Protein AF-0000000068494447 (afdb_homodimer)

Solvent-accessible surface area (backbone atoms only — not comparable to full-atom values): 16901 Å² total; per-residue (Å²): 139,82,84,77,79,77,75,75,69,70,75,62,58,76,75,65,56,76,50,81,71,70,73,49,73,85,51,66,76,37,59,62,67,59,50,52,51,53,45,50,54,33,49,52,30,41,74,71,71,34,22,63,60,22,43,53,59,56,36,69,66,55,63,44,33,32,53,71,68,47,43,50,56,46,49,53,48,51,52,49,30,59,68,61,44,53,81,90,43,46,63,60,49,58,67,70,43,51,54,66,30,46,53,43,46,53,51,47,48,33,32,32,61,36,29,74,69,24,52,76,41,38,70,59,52,47,51,52,48,51,47,51,22,51,47,44,30,52,22,77,75,51,68,50,52,57,44,57,88,26,116,138,82,82,75,78,76,76,73,69,69,75,60,56,76,76,66,55,77,51,80,75,70,73,50,71,84,49,68,77,37,58,59,67,60,49,51,50,54,44,50,53,34,51,52,30,41,74,72,70,34,19,63,60,21,44,54,59,54,36,68,66,55,63,42,33,33,54,71,69,48,44,50,54,47,48,53,48,50,53,50,31,58,68,60,44,54,80,90,44,48,63,60,49,57,68,72,43,53,56,67,31,46,54,43,46,54,51,48,48,34,34,32,60,36,30,75,69,25,53,76,41,38,71,58,51,46,49,53,48,52,46,52,21,50,48,43,30,51,23,77,78,50,69,51,50,57,43,61,85,24,116

Foldseek 3Di:
DDPPPPPPPVVPPVPVPVPPVNPDPPDDADELVNLVVLLVVLVVCLVVLNLLVSLQSLLVDPRPRYDPVSNVSSLLSNVVSLVSDDLVCLLVSCVVHAQSSNVSLVVSLVVLCPDPNSVVVVVSSVSNVVSSVVCVVVCVPPCHNVPVNRD/DDPPPPPPPVVPPVPVPVPPVNPDPPDDADELVNLVVLLVVLVVCLVVLNLLVSLQSLLVDPRPRYDPVSNVSSLLSNVVSLVSDDLVCLLVSCVVHAQSSNVSLVVSLVVLCPDPNSVVVVVSSVSNVVSSVVCVVVVVPPCHNVPVNHD

Sequence (302 aa):
MEDWRRIDIDAYDPDFTLKPEELQPVVPEVPTEVVEQKVQQARTLVSQGKAVDALKFLLQDPPYGADSVAKDIYLLQVIEALSSVKQSDISSAIGELDADQQDVLVKYLYKGMGSGEGRKQSGTLLNWFDKTIEIAGEGSIVRYLSDKRFVMEDWRRIDIDAYDPDFTLKPEELQPVVPEVPTEVVEQKVQQARTLVSQGKAVDALKFLLQDPPYGADSVAKDIYLLQVIEALSSVKQSDISSAIGELDADQQDVLVKYLYKGMGSGEGRKQSGTLLNWFDKTIEIAGEGSIVRYLSDKRFV

Secondary structure (DSSP, 8-state):
--------GGG--TT----GGGGS--PPP--HHHHHHHHHHHHHHHHTT-HHHHHHHHHHS--TTS-HHHHHHHHHHHHHHHHTS-GGGHHHHHHHS-HHHHHHHHHHHHHHHTSHHHHHTHHHHHHHHHHHHHHHHHTTTSSGGGSTT--/--------GGG--TT----GGGGS--PPP--HHHHHHHHHHHHHHHHTT-HHHHHHHHHHS--TTS-HHHHHHHHHHHHHHHHTS-GGGHHHHHHHS-HHHHHHHHHHHHHHHTSHHHHHTHHHHHHHHHHHHHHHHHTTTSSSTTSTT--

Organism: Komagataella pastoris (NCBI:txid4922)

Structure (mmCIF, N/CA/C/O backbone):
data_AF-0000000068494447-model_v1
#
loop_
_entity.id
_entity.type
_entity.pdbx_description
1 polymer 'Actin-related protein 2/3 complex subunit 5'
#
loop_
_atom_site.group_PDB
_atom_site.id
_atom_site.type_symbol
_atom_site.label_atom_id
_atom_site.label_alt_id
_atom_site.label_comp_id
_atom_site.label_asym_id
_atom_site.label_entity_id
_atom_site.label_seq_id
_atom_site.pdbx_PDB_ins_code
_atom_site.Cartn_x
_atom_site.Cartn_y
_atom_site.Cartn_z
_atom_site.occupancy
_atom_site.B_iso_or_equiv
_atom_site.auth_seq_id
_atom_site.auth_comp_id
_atom_site.auth_asym_id
_atom_site.auth_atom_id
_atom_site.pdbx_PDB_model_num
ATOM 1 N N . MET A 1 1 ? -37.781 -13.227 55.719 1 27.53 1 MET A N 1
ATOM 2 C CA . MET A 1 1 ? -36.5 -12.57 55.656 1 27.53 1 MET A CA 1
ATOM 3 C C . MET A 1 1 ? -35.719 -13.016 54.406 1 27.53 1 MET A C 1
ATOM 5 O O . MET A 1 1 ? -35.312 -14.172 54.312 1 27.53 1 MET A O 1
ATOM 9 N N . GLU A 1 2 ? -36.094 -12.641 53.062 1 27.31 2 GLU A N 1
ATOM 10 C CA . GLU A 1 2 ? -35.906 -13.008 51.656 1 27.31 2 GLU A CA 1
ATOM 11 C C . GLU A 1 2 ? -34.438 -12.836 51.25 1 27.31 2 GLU A C 1
ATOM 13 O O . GLU A 1 2 ? -33.781 -11.859 51.625 1 27.31 2 GLU A O 1
ATOM 18 N N . ASP A 1 3 ? -33.625 -13.977 51.094 1 33.31 3 ASP A N 1
ATOM 19 C CA . ASP A 1 3 ? -32.219 -14.188 50.719 1 33.31 3 ASP A CA 1
ATOM 20 C C . ASP A 1 3 ? -31.859 -13.438 49.438 1 33.31 3 ASP A C 1
ATOM 22 O O . ASP A 1 3 ? -32.406 -13.742 48.375 1 33.31 3 ASP A O 1
ATOM 26 N N . TRP A 1 4 ? -31.719 -12.055 49.406 1 33.25 4 TRP A N 1
ATOM 27 C CA . TRP A 1 4 ? -31.219 -11.18 48.344 1 33.25 4 TRP A CA 1
ATOM 28 C C . TRP A 1 4 ? -29.906 -11.719 47.781 1 33.25 4 TRP A C 1
ATOM 30 O O . TRP A 1 4 ? -29 -12.094 48.531 1 33.25 4 TRP A O 1
ATOM 40 N N . ARG A 1 5 ? -29.922 -12.641 46.781 1 28.73 5 ARG A N 1
ATOM 41 C CA . ARG A 1 5 ? -28.844 -13.289 46.031 1 28.73 5 ARG A CA 1
ATOM 42 C C . ARG A 1 5 ? -27.719 -12.297 45.719 1 28.73 5 ARG A C 1
ATOM 44 O O . ARG A 1 5 ? -27.969 -11.242 45.125 1 28.73 5 ARG A O 1
ATOM 51 N N . ARG A 1 6 ? -26.688 -12.203 46.562 1 30.69 6 ARG A N 1
ATOM 52 C CA . ARG A 1 6 ? -25.438 -11.484 46.406 1 30.69 6 ARG A CA 1
ATOM 53 C C . ARG A 1 6 ? -24.812 -11.719 45.062 1 30.69 6 ARG A C 1
ATOM 55 O O . ARG A 1 6 ? -24.531 -12.859 44.656 1 30.69 6 ARG A O 1
ATOM 62 N N . ILE A 1 7 ? -25.156 -10.922 43.969 1 34.44 7 ILE A N 1
ATOM 63 C CA . ILE A 1 7 ? -24.516 -10.898 42.656 1 34.44 7 ILE A CA 1
ATOM 64 C C . ILE A 1 7 ? -23 -10.852 42.812 1 34.44 7 ILE A C 1
ATOM 66 O O . ILE A 1 7 ? -22.469 -9.992 43.531 1 34.44 7 ILE A O 1
ATOM 70 N N . ASP A 1 8 ? -22.344 -11.977 42.812 1 36.84 8 ASP A N 1
ATOM 71 C CA . ASP A 1 8 ? -20.891 -12.133 42.875 1 36.84 8 ASP A CA 1
ATOM 72 C C . ASP A 1 8 ? -20.203 -11.219 41.875 1 36.84 8 ASP A C 1
ATOM 74 O O . ASP A 1 8 ? -20.281 -11.445 40.656 1 36.84 8 ASP A O 1
ATOM 78 N N . ILE A 1 9 ? -20.078 -9.852 42.125 1 37.62 9 ILE A N 1
ATOM 79 C CA . ILE A 1 9 ? -19.312 -8.797 41.469 1 37.62 9 ILE A CA 1
ATOM 80 C C . ILE A 1 9 ? -17.875 -9.289 41.219 1 37.62 9 ILE A C 1
ATOM 82 O O . ILE A 1 9 ? -17.125 -8.672 40.469 1 37.62 9 ILE A O 1
ATOM 86 N N . ASP A 1 10 ? -17.406 -10.281 42 1 35.72 10 ASP A N 1
ATOM 87 C CA . ASP A 1 10 ? -15.984 -10.641 41.906 1 35.72 10 ASP A CA 1
ATOM 88 C C . ASP A 1 10 ? -15.641 -11.195 40.531 1 35.72 10 ASP A C 1
ATOM 90 O O . ASP A 1 10 ? -14.492 -11.578 40.281 1 35.72 10 ASP A O 1
ATOM 94 N N . ALA A 1 11 ? -16.703 -11.727 39.906 1 36.47 11 ALA A N 1
ATOM 95 C CA . ALA A 1 11 ? -16.234 -12.344 38.688 1 36.47 11 ALA A CA 1
ATOM 96 C C . ALA A 1 11 ? -15.609 -11.312 37.75 1 36.47 11 ALA A C 1
ATOM 98 O O . ALA A 1 11 ? -15.453 -11.555 36.531 1 36.47 11 ALA A O 1
ATOM 99 N N . TYR A 1 12 ? -15.688 -10.047 38.125 1 31.08 12 TYR A N 1
ATOM 100 C CA . TYR A 1 12 ? -14.945 -9.07 37.312 1 31.08 12 TYR A CA 1
ATOM 101 C C . TYR A 1 12 ? -13.453 -9.383 37.344 1 31.08 12 TYR A C 1
ATOM 103 O O . TYR A 1 12 ? -12.797 -9.25 38.375 1 31.08 12 TYR A O 1
ATOM 111 N N . ASP A 1 13 ? -13.094 -10.516 36.75 1 37.84 13 ASP A N 1
ATOM 112 C CA . ASP A 1 13 ? -11.656 -10.703 36.562 1 37.84 13 ASP A CA 1
ATOM 113 C C . ASP A 1 13 ? -11.008 -9.438 36.031 1 37.84 13 ASP A C 1
ATOM 115 O O . ASP A 1 13 ? -11.305 -9.016 34.906 1 37.84 13 ASP A O 1
ATOM 119 N N . PRO A 1 14 ? -10.633 -8.508 36.812 1 37.88 14 PRO A N 1
ATOM 120 C CA . PRO A 1 14 ? -9.906 -7.309 36.406 1 37.88 14 PRO A CA 1
ATOM 121 C C . PRO A 1 14 ? -8.852 -7.613 35.344 1 37.88 14 PRO A C 1
ATOM 123 O O . PRO A 1 14 ? -8.383 -6.699 34.656 1 37.88 14 PRO A O 1
ATOM 126 N N . ASP A 1 15 ? -8.297 -8.805 35.531 1 37.44 15 ASP A N 1
ATOM 127 C CA . ASP A 1 15 ? -7.223 -9.109 34.594 1 37.44 15 ASP A CA 1
ATOM 128 C C . ASP A 1 15 ? -7.773 -9.32 33.188 1 37.44 15 ASP A C 1
ATOM 130 O O . ASP A 1 15 ? -7.066 -9.82 32.312 1 37.44 15 ASP A O 1
ATOM 134 N N . PHE A 1 16 ? -9.062 -9.414 33.031 1 33.28 16 PHE A N 1
ATOM 135 C CA . PHE A 1 16 ? -9.508 -9.383 31.641 1 33.28 16 PHE A CA 1
ATOM 136 C C . PHE A 1 16 ? -8.867 -8.219 30.891 1 33.28 16 PHE A C 1
ATOM 138 O O . PHE A 1 16 ? -9.297 -7.07 31.031 1 33.28 16 PHE A O 1
ATOM 145 N N . THR A 1 17 ? -7.582 -8.156 31.062 1 32.97 17 THR A N 1
ATOM 146 C CA . THR A 1 17 ? -6.91 -7.234 30.156 1 32.97 17 THR A CA 1
ATOM 147 C C . THR A 1 17 ? -7.391 -7.438 28.719 1 32.97 17 THR A C 1
ATOM 149 O O . THR A 1 17 ? -7.402 -8.562 28.219 1 32.97 17 THR A O 1
ATOM 152 N N . LEU A 1 18 ? -8.383 -6.742 28.312 1 33.41 18 LEU A N 1
ATOM 153 C CA . LEU A 1 18 ? -8.609 -6.684 26.875 1 33.41 18 LEU A CA 1
ATOM 154 C C . LEU A 1 18 ? -7.301 -6.801 26.109 1 33.41 18 LEU A C 1
ATOM 156 O O . LEU A 1 18 ? -6.391 -5.992 26.297 1 33.41 18 LEU A O 1
ATOM 160 N N . LYS A 1 19 ? -6.785 -7.996 26.031 1 36.09 19 LYS A N 1
ATOM 161 C CA . LYS A 1 19 ? -5.605 -8.117 25.172 1 36.09 19 LYS A CA 1
ATOM 162 C C . LYS A 1 19 ? -5.816 -7.41 23.844 1 36.09 19 LYS A C 1
ATOM 164 O O . LYS A 1 19 ? -6.934 -7.383 23.312 1 36.09 19 LYS A O 1
ATOM 169 N N . PRO A 1 20 ? -4.973 -6.461 23.453 1 37.91 20 PRO A N 1
ATOM 170 C CA . PRO A 1 20 ? -5.023 -5.762 22.156 1 37.91 20 PRO A CA 1
ATOM 171 C C . PRO A 1 20 ? -5.539 -6.645 21.031 1 37.91 20 PRO A C 1
ATOM 173 O O . PRO A 1 20 ? -6.09 -6.137 20.047 1 37.91 20 PRO A O 1
ATOM 176 N N . GLU A 1 21 ? -5.418 -7.949 21.109 1 41 21 GLU A N 1
ATOM 177 C CA . GLU A 1 21 ? -5.902 -8.852 20.078 1 41 21 GLU A CA 1
ATOM 178 C C . GLU A 1 21 ? -7.43 -8.891 20.047 1 41 21 GLU A C 1
ATOM 180 O O . GLU A 1 21 ? -8.023 -9.289 19.031 1 41 21 GLU A O 1
ATOM 185 N N . GLU A 1 22 ? -7.98 -8.734 21.016 1 41.34 22 GLU A N 1
ATOM 186 C CA . GLU A 1 22 ? -9.414 -8.977 21.156 1 41.34 22 GLU A CA 1
ATOM 187 C C . GLU A 1 22 ? -10.234 -7.941 20.391 1 41.34 22 GLU A C 1
ATOM 189 O O . GLU A 1 22 ? -11.375 -8.195 20.016 1 41.34 22 GLU A O 1
ATOM 194 N N . LEU A 1 23 ? -9.656 -6.719 20.25 1 39.94 23 LEU A N 1
ATOM 195 C CA . LEU A 1 23 ? -10.484 -5.738 19.562 1 39.94 23 LEU A CA 1
ATOM 196 C C . LEU A 1 23 ? -10.266 -5.793 18.047 1 39.94 23 LEU A C 1
ATOM 198 O O . LEU A 1 23 ? -10.641 -4.867 17.328 1 39.94 23 LEU A O 1
ATOM 202 N N . GLN A 1 24 ? -9.477 -6.648 17.609 1 46.12 24 GLN A N 1
ATOM 2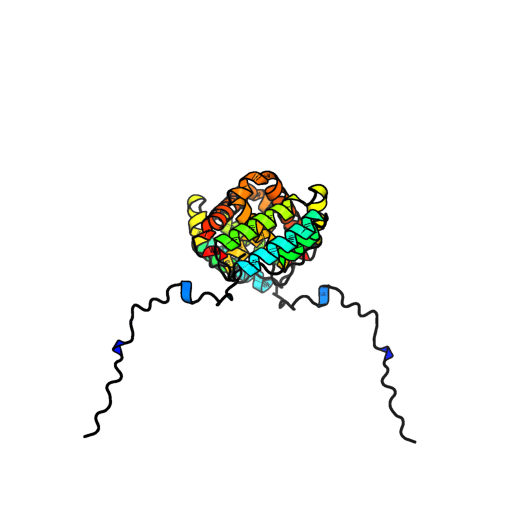03 C CA . GLN A 1 24 ? -9.391 -6.609 16.141 1 46.12 24 GLN A CA 1
ATOM 204 C C . GLN A 1 24 ? -10.703 -7.047 15.508 1 46.12 24 GLN A C 1
ATOM 206 O O . GLN A 1 24 ? -11.422 -7.883 16.062 1 46.12 24 GLN A O 1
ATOM 211 N N . PRO A 1 25 ? -11.219 -6.262 14.555 1 50.03 25 PRO A N 1
ATOM 212 C CA . PRO A 1 25 ? -12.422 -6.762 13.891 1 50.03 25 PRO A CA 1
ATOM 213 C C . PRO A 1 25 ? -12.359 -8.266 13.609 1 50.03 25 PRO A C 1
ATOM 215 O O . PRO A 1 25 ? -11.273 -8.812 13.391 1 50.03 25 PRO A O 1
ATOM 218 N N . VAL A 1 26 ? -13.266 -9.031 13.969 1 57.97 26 VAL A N 1
ATOM 219 C CA . VAL A 1 26 ? -13.438 -10.469 13.812 1 57.97 26 VAL A CA 1
ATOM 220 C C . VAL A 1 26 ? -13.398 -10.836 12.328 1 57.97 26 VAL A C 1
ATOM 222 O O . VAL A 1 26 ? -14.258 -10.398 11.555 1 57.97 26 VAL A O 1
ATOM 225 N N . VAL A 1 27 ? -12.148 -11.047 11.703 1 72 27 VAL A N 1
ATOM 226 C CA . VAL A 1 27 ? -12.078 -11.594 10.352 1 72 27 VAL A CA 1
ATOM 227 C C . VAL A 1 27 ? -12.492 -13.07 10.375 1 72 27 VAL A C 1
ATOM 229 O O . VAL A 1 27 ? -12.055 -13.828 11.234 1 72 27 VAL A O 1
ATOM 232 N N . PRO A 1 28 ? -13.57 -13.398 9.602 1 80.5 28 PRO A N 1
ATOM 233 C CA . PRO A 1 28 ? -13.992 -14.797 9.547 1 80.5 28 PRO A CA 1
ATOM 234 C C . PRO A 1 28 ? -12.852 -15.75 9.188 1 80.5 28 PRO A C 1
ATOM 236 O O . PRO A 1 28 ? -12.008 -15.414 8.352 1 80.5 28 PRO A O 1
ATOM 239 N N . GLU A 1 29 ? -12.836 -16.859 9.859 1 87.19 29 GLU A N 1
ATOM 240 C CA . GLU A 1 29 ? -11.82 -17.859 9.57 1 87.19 29 GLU A CA 1
ATOM 241 C C . GLU A 1 29 ? -11.992 -18.422 8.156 1 87.19 29 GLU A C 1
ATOM 243 O O . GLU A 1 29 ? -13.117 -18.625 7.699 1 87.19 29 GLU A O 1
ATOM 248 N N . VAL A 1 30 ? -10.867 -18.594 7.48 1 91.25 30 VAL A N 1
ATOM 249 C CA . VAL A 1 30 ? -10.852 -19.203 6.156 1 91.25 30 VAL A CA 1
ATOM 250 C C . VAL A 1 30 ? -10.102 -20.531 6.211 1 91.25 30 VAL A C 1
ATOM 252 O O . VAL A 1 30 ? -8.891 -20.547 6.453 1 91.25 30 VAL A O 1
ATOM 255 N N . PRO A 1 31 ? -10.758 -21.641 6.02 1 94.56 31 PRO A N 1
ATOM 256 C CA . PRO A 1 31 ? -10.102 -22.953 6.039 1 94.56 31 PRO A CA 1
ATOM 257 C C . PRO A 1 31 ? -9.039 -23.094 4.949 1 94.56 31 PRO A C 1
ATOM 259 O O . PRO A 1 31 ? -9.188 -22.516 3.865 1 94.56 31 PRO A O 1
ATOM 262 N N . THR A 1 32 ? -8.047 -23.938 5.258 1 95.31 32 THR A N 1
ATOM 263 C CA . THR A 1 32 ? -6.949 -24.188 4.328 1 95.31 32 THR A CA 1
ATOM 264 C C . THR A 1 32 ? -7.469 -24.734 3.004 1 95.31 32 THR A C 1
ATOM 266 O O . THR A 1 32 ? -6.953 -24.391 1.938 1 95.31 32 THR A O 1
ATOM 269 N N . GLU A 1 33 ? -8.453 -25.453 3.066 1 96.19 33 GLU A N 1
ATOM 270 C CA . GLU A 1 33 ? -9.016 -26.078 1.869 1 96.19 33 GLU A CA 1
ATOM 271 C C . GLU A 1 33 ? -9.562 -25.016 0.909 1 96.19 33 GLU A C 1
ATOM 273 O O . GLU A 1 33 ? -9.438 -25.156 -0.31 1 96.19 33 GLU A O 1
ATOM 278 N N . VAL A 1 34 ? -10.203 -24.031 1.43 1 96.56 34 VAL A N 1
ATOM 279 C CA . VAL A 1 34 ? -10.75 -22.938 0.623 1 96.56 34 VAL A CA 1
ATOM 280 C C . VAL A 1 34 ? -9.617 -22.188 -0.067 1 96.56 34 VAL A C 1
ATOM 282 O O . VAL A 1 34 ? -9.719 -21.844 -1.247 1 96.56 34 VAL A O 1
ATOM 285 N N . VAL A 1 35 ? -8.555 -21.984 0.655 1 97.31 35 VAL A N 1
ATOM 286 C CA . VAL A 1 35 ? -7.391 -21.297 0.108 1 97.31 35 VAL A CA 1
ATOM 287 C C . VAL A 1 35 ? -6.793 -22.109 -1.035 1 97.31 35 VAL A C 1
ATOM 289 O O . VAL A 1 35 ? -6.484 -21.578 -2.1 1 97.31 35 VAL A O 1
ATOM 292 N N . GLU A 1 36 ? -6.656 -23.391 -0.844 1 97.5 36 GLU A N 1
ATOM 293 C CA . GLU A 1 36 ? -6.098 -24.266 -1.858 1 97.5 36 GLU A CA 1
ATOM 294 C C . GLU A 1 36 ? -6.949 -24.266 -3.123 1 97.5 36 GLU A C 1
ATOM 296 O O . GLU A 1 36 ? -6.422 -24.328 -4.234 1 97.5 36 GLU A O 1
ATOM 301 N N . GLN A 1 37 ? -8.211 -24.234 -2.912 1 97.81 37 GLN A N 1
ATOM 302 C CA . GLN A 1 37 ? -9.109 -24.188 -4.059 1 97.81 37 GLN A CA 1
ATOM 303 C C . GLN A 1 37 ? -8.922 -22.906 -4.855 1 97.81 37 GLN A C 1
ATOM 305 O O . GLN A 1 37 ? -8.906 -22.922 -6.086 1 97.81 37 GLN A O 1
ATOM 310 N N . LYS A 1 38 ? -8.836 -21.812 -4.172 1 98 38 LYS A N 1
ATOM 311 C CA . LYS A 1 38 ? -8.594 -20.531 -4.836 1 98 38 LYS A CA 1
ATOM 312 C C . LYS A 1 38 ? -7.27 -20.547 -5.594 1 98 38 LYS A C 1
ATOM 314 O O . LYS A 1 38 ? -7.188 -20.062 -6.723 1 98 38 LYS A O 1
ATOM 319 N N . VAL A 1 39 ? -6.281 -21.109 -4.926 1 98.38 39 VAL A N 1
ATOM 320 C CA . VAL A 1 39 ? -4.953 -21.203 -5.523 1 98.38 39 VAL A CA 1
ATOM 321 C C . VAL A 1 39 ? -5.012 -22.047 -6.793 1 98.38 39 VAL A C 1
ATOM 323 O O . VAL A 1 39 ? -4.453 -21.672 -7.824 1 98.38 39 VAL A O 1
ATOM 326 N N . GLN A 1 40 ? -5.703 -23.141 -6.715 1 98.44 40 GLN A N 1
ATOM 327 C CA . GLN A 1 40 ? -5.828 -24.031 -7.867 1 98.44 40 GLN A CA 1
ATOM 328 C C . GLN A 1 40 ? -6.543 -23.328 -9.023 1 98.44 40 GLN A C 1
ATOM 330 O O . GLN A 1 40 ? -6.148 -23.484 -10.18 1 98.44 40 GLN A O 1
ATOM 335 N N . GLN A 1 41 ? -7.551 -22.641 -8.734 1 98.38 41 GLN A N 1
ATOM 336 C CA . GLN A 1 41 ? -8.273 -21.891 -9.766 1 98.38 41 GLN A CA 1
ATOM 337 C C . GLN A 1 41 ? -7.375 -20.859 -10.43 1 98.38 41 GLN A C 1
ATOM 339 O O . GLN A 1 41 ? -7.383 -20.703 -11.656 1 98.38 41 GLN A O 1
ATOM 344 N N . ALA A 1 42 ? -6.633 -20.125 -9.664 1 98.56 42 ALA A N 1
ATOM 345 C CA . ALA A 1 42 ? -5.715 -19.125 -10.203 1 98.56 42 ALA A CA 1
ATOM 346 C C . ALA A 1 42 ? -4.641 -19.781 -11.07 1 98.56 42 ALA A C 1
ATOM 348 O O . ALA A 1 42 ? -4.262 -19.234 -12.109 1 98.56 42 ALA A O 1
ATOM 349 N N . ARG A 1 43 ? -4.152 -20.922 -10.609 1 98.19 43 ARG A N 1
ATOM 350 C CA . ARG A 1 43 ? -3.148 -21.672 -11.367 1 98.19 43 ARG A CA 1
ATOM 351 C C . ARG A 1 43 ? -3.674 -22.047 -12.75 1 98.19 43 ARG A C 1
ATOM 353 O O . ARG A 1 43 ? -2.939 -21.984 -13.734 1 98.19 43 ARG A O 1
ATOM 360 N N . THR A 1 44 ? -4.914 -22.453 -12.766 1 98.5 44 THR A N 1
ATOM 361 C CA . THR A 1 44 ? -5.551 -22.828 -14.023 1 98.5 44 THR A CA 1
ATOM 362 C C . THR A 1 44 ? -5.594 -21.625 -14.969 1 98.5 44 THR A C 1
ATOM 364 O O . THR A 1 44 ? -5.285 -21.766 -16.156 1 98.5 44 THR A O 1
ATOM 367 N N . LEU A 1 45 ? -5.953 -20.469 -14.492 1 98.56 45 LEU A N 1
ATOM 368 C CA . LEU A 1 45 ? -6 -19.25 -15.289 1 98.56 45 LEU A CA 1
ATOM 369 C C . LEU A 1 45 ? -4.621 -18.906 -15.844 1 98.56 45 LEU A C 1
ATOM 371 O O . LEU A 1 45 ? -4.484 -18.562 -17.016 1 98.56 45 LEU A O 1
ATOM 375 N N . VAL A 1 46 ? -3.605 -19.047 -14.992 1 98.25 46 VAL A N 1
ATOM 376 C CA . VAL A 1 46 ? -2.236 -18.75 -15.398 1 98.25 46 VAL A CA 1
ATOM 377 C C . VAL A 1 46 ? -1.804 -19.719 -16.5 1 98.25 46 VAL A C 1
ATOM 379 O O . VAL A 1 46 ? -1.209 -19.312 -17.5 1 98.25 46 VAL A O 1
ATOM 382 N N . SER A 1 47 ? -2.148 -20.922 -16.328 1 97.69 47 SER A N 1
ATOM 383 C CA . SER A 1 47 ? -1.771 -21.953 -17.297 1 97.69 47 SER A CA 1
ATOM 384 C C . SER A 1 47 ? -2.451 -21.719 -18.641 1 97.69 47 SER A C 1
ATOM 386 O O . SER A 1 47 ? -1.926 -22.109 -19.688 1 97.69 47 SER A O 1
ATOM 388 N N . GLN A 1 48 ? -3.568 -21.047 -18.672 1 98.19 48 GLN A N 1
ATOM 389 C CA . GLN A 1 48 ? -4.336 -20.75 -19.891 1 98.19 48 GLN A CA 1
ATOM 390 C C . GLN A 1 48 ? -3.883 -19.438 -20.516 1 98.19 48 GLN A C 1
ATOM 392 O O . GLN A 1 48 ? -4.492 -18.969 -21.484 1 98.19 48 GLN A O 1
ATOM 397 N N . GLY A 1 49 ? -2.895 -18.781 -19.938 1 97.25 49 GLY A N 1
ATOM 398 C CA . GLY A 1 49 ? -2.379 -17.516 -20.469 1 97.25 49 GLY A CA 1
ATOM 399 C C . GLY A 1 49 ? -3.186 -16.312 -20.016 1 97.25 49 GLY A C 1
ATOM 400 O O . GLY A 1 49 ? -3.057 -15.234 -20.594 1 97.25 49 GLY A O 1
ATOM 401 N N . LYS A 1 50 ? -4.043 -16.531 -19.016 1 98.25 50 LYS A N 1
ATOM 402 C CA . LYS A 1 50 ? -4.914 -15.469 -18.516 1 98.25 50 LYS A CA 1
ATOM 403 C C . LYS A 1 50 ? -4.371 -14.891 -17.219 1 98.25 50 LYS A C 1
ATOM 405 O O . LYS A 1 50 ? -5.074 -14.852 -16.203 1 98.25 50 LYS A O 1
ATOM 410 N N . ALA A 1 51 ? -3.131 -14.383 -17.266 1 97.75 51 ALA A N 1
ATOM 411 C CA . ALA A 1 51 ? -2.395 -13.938 -16.094 1 97.75 51 ALA A CA 1
ATOM 412 C C . ALA A 1 51 ? -3.111 -12.781 -15.398 1 97.75 51 ALA A C 1
ATOM 414 O O . ALA A 1 51 ? -3.223 -12.758 -14.172 1 97.75 51 ALA A O 1
ATOM 415 N N . VAL A 1 52 ? -3.68 -11.82 -16.156 1 97.88 52 VAL A N 1
ATOM 416 C CA . VAL A 1 52 ? -4.34 -10.656 -15.586 1 97.88 52 VAL A CA 1
ATOM 417 C C . VAL A 1 52 ? -5.641 -11.078 -14.906 1 97.88 52 VAL A C 1
ATOM 419 O O . VAL A 1 52 ? -5.969 -10.594 -13.82 1 97.88 52 VAL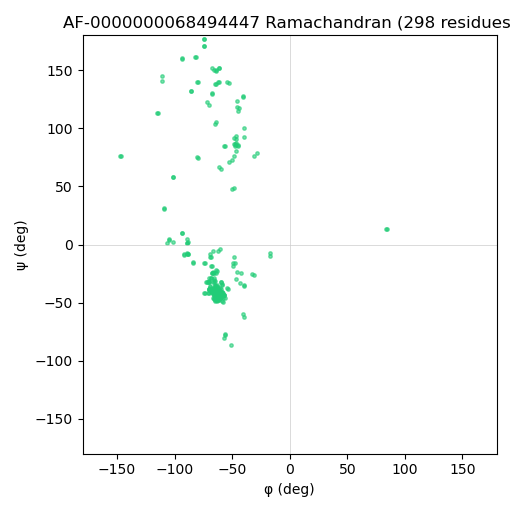 A O 1
ATOM 422 N N . ASP A 1 53 ? -6.363 -12.008 -15.492 1 98.31 53 ASP A N 1
ATOM 423 C CA . ASP A 1 53 ? -7.57 -12.547 -14.867 1 98.31 53 ASP A CA 1
ATOM 424 C C . ASP A 1 53 ? -7.242 -13.266 -13.562 1 98.31 53 ASP A C 1
ATOM 426 O O . ASP A 1 53 ? -7.988 -13.156 -12.586 1 98.31 53 ASP A O 1
ATOM 430 N N . ALA A 1 54 ? -6.121 -14 -13.57 1 98.69 54 ALA A N 1
ATOM 431 C CA . ALA A 1 54 ? -5.664 -14.664 -12.352 1 98.69 54 ALA A CA 1
ATOM 432 C C . ALA A 1 54 ? -5.383 -13.648 -11.25 1 98.69 54 ALA A C 1
ATOM 434 O O . ALA A 1 54 ? -5.773 -13.852 -10.094 1 98.69 54 ALA A O 1
ATOM 435 N N . LEU A 1 55 ? -4.754 -12.555 -11.633 1 98.25 55 LEU A N 1
ATOM 436 C CA . LEU A 1 55 ? -4.426 -11.508 -10.672 1 98.25 55 LEU A CA 1
ATOM 437 C C . LEU A 1 55 ? -5.691 -10.875 -10.102 1 98.25 55 LEU A C 1
ATOM 439 O O . LEU A 1 55 ? -5.812 -10.711 -8.883 1 98.25 55 LEU A O 1
ATOM 443 N N . LYS A 1 56 ? -6.652 -10.562 -11.008 1 97.62 56 LYS A N 1
ATOM 444 C CA . LYS A 1 56 ? -7.926 -10 -10.555 1 97.62 56 LYS A CA 1
ATOM 445 C C . LYS A 1 56 ? -8.625 -10.945 -9.578 1 97.62 56 LYS A C 1
ATOM 447 O O . LYS A 1 56 ? -9.148 -10.5 -8.555 1 97.62 56 LYS A O 1
ATOM 452 N N . PHE A 1 57 ? -8.562 -12.203 -9.906 1 98.19 57 PHE A N 1
ATOM 453 C CA . PHE A 1 57 ? -9.195 -13.227 -9.086 1 98.19 57 PHE A CA 1
ATOM 454 C C . PHE A 1 57 ? -8.547 -13.297 -7.711 1 98.19 57 PHE A C 1
ATOM 456 O O . PHE A 1 57 ? -9.234 -13.305 -6.691 1 98.19 57 PHE A O 1
ATOM 463 N N . LEU A 1 58 ? -7.23 -13.289 -7.633 1 98.06 58 LEU A N 1
ATOM 464 C CA . LEU A 1 58 ? -6.461 -13.43 -6.402 1 98.06 58 LEU A CA 1
ATOM 465 C C . LEU A 1 58 ? -6.609 -12.188 -5.527 1 98.06 58 LEU A C 1
ATOM 467 O O . LEU A 1 58 ? -6.648 -12.289 -4.301 1 98.06 58 LEU A O 1
ATOM 471 N N . LEU A 1 59 ? -6.773 -11.031 -6.152 1 95.38 59 LEU A N 1
ATOM 472 C CA . LEU A 1 59 ? -6.723 -9.773 -5.418 1 95.38 59 LEU A CA 1
ATOM 473 C C . LEU A 1 59 ? -8.117 -9.352 -4.961 1 95.38 59 LEU A C 1
ATOM 475 O O . LEU A 1 59 ? -8.258 -8.414 -4.176 1 95.38 59 LEU A O 1
ATOM 479 N N . GLN A 1 60 ? -9.125 -10.039 -5.418 1 94.19 60 GLN A N 1
ATOM 480 C CA . GLN A 1 60 ? -10.508 -9.664 -5.125 1 94.19 60 GLN A CA 1
ATOM 481 C C . GLN A 1 60 ? -10.875 -10.008 -3.684 1 94.19 60 GLN A C 1
ATOM 483 O O . GLN A 1 60 ? -11.562 -9.234 -3.012 1 94.19 60 GLN A O 1
ATOM 488 N N . ASP A 1 61 ? -10.453 -11.141 -3.25 1 89.38 61 ASP A N 1
ATOM 489 C CA . ASP A 1 61 ? -10.828 -11.602 -1.918 1 89.38 61 ASP A CA 1
ATOM 490 C C . ASP A 1 61 ? -9.719 -12.43 -1.283 1 89.38 61 ASP A C 1
ATOM 492 O O . ASP A 1 61 ? -9.852 -13.641 -1.128 1 89.38 61 ASP A O 1
ATOM 496 N N . PRO A 1 62 ? -8.688 -11.688 -0.824 1 91.75 62 PRO A N 1
ATOM 497 C CA . PRO A 1 62 ? -7.598 -12.438 -0.193 1 91.75 62 PRO A CA 1
ATOM 498 C C . PRO A 1 62 ? -8.031 -13.156 1.081 1 91.75 62 PRO A C 1
ATOM 500 O O . PRO A 1 62 ? -8.961 -12.703 1.763 1 91.75 62 PRO A O 1
ATOM 503 N N . PRO A 1 63 ? -7.465 -14.25 1.423 1 91.44 63 PRO A N 1
ATOM 504 C CA . PRO A 1 63 ? -7.84 -15.047 2.594 1 91.44 63 PRO A CA 1
ATOM 505 C C . PRO A 1 63 ? -7.258 -14.492 3.893 1 91.44 63 PRO A C 1
ATOM 507 O O . PRO A 1 63 ? -6.449 -15.164 4.543 1 91.44 63 PRO A O 1
ATOM 510 N N . TYR A 1 64 ? -7.812 -13.445 4.352 1 84.44 64 TYR A N 1
ATOM 511 C CA . TYR A 1 64 ? -7.301 -12.734 5.52 1 84.44 64 TYR A CA 1
ATOM 512 C C . TYR A 1 64 ? -7.41 -13.594 6.773 1 84.44 64 TYR A C 1
ATOM 514 O O . TYR A 1 64 ? -6.586 -13.484 7.684 1 84.44 64 TYR A O 1
ATOM 522 N N . GLY A 1 65 ? -8.383 -14.445 6.852 1 84.69 65 GLY A N 1
ATOM 523 C CA . GLY A 1 65 ? -8.633 -15.242 8.039 1 84.69 65 GLY A CA 1
ATOM 524 C C . GLY A 1 65 ? -7.973 -16.609 7.992 1 84.69 65 GLY A C 1
ATOM 525 O O . GLY A 1 65 ? -8.25 -17.469 8.828 1 84.69 65 GLY A O 1
ATOM 526 N N . ALA A 1 66 ? -7.133 -16.828 7.051 1 89.44 66 ALA A N 1
ATOM 527 C CA . ALA A 1 66 ? -6.434 -18.109 6.918 1 89.44 66 ALA A CA 1
ATOM 528 C C . ALA A 1 66 ? -5.23 -18.172 7.855 1 89.44 66 ALA A C 1
ATOM 530 O O . ALA A 1 66 ? -4.816 -17.156 8.414 1 89.44 66 ALA A O 1
ATOM 531 N N . ASP A 1 67 ? -4.746 -19.406 8.109 1 86.06 67 ASP A N 1
ATOM 532 C CA . ASP A 1 67 ? -3.535 -19.547 8.906 1 86.06 67 ASP A CA 1
ATOM 533 C C . ASP A 1 67 ? -2.297 -19.156 8.109 1 86.06 67 ASP A C 1
ATOM 535 O O . ASP A 1 67 ? -2.385 -18.906 6.902 1 86.06 67 ASP A O 1
ATOM 539 N N . SER A 1 68 ? -1.149 -19.062 8.789 1 86.06 68 SER A N 1
ATOM 540 C CA . SER A 1 68 ? 0.074 -18.531 8.195 1 86.06 68 SER A CA 1
ATOM 541 C C . SER A 1 68 ? 0.539 -19.406 7.027 1 86.06 68 SER A C 1
ATOM 543 O O . SER A 1 68 ? 1.025 -18.891 6.02 1 86.06 68 SER A O 1
ATOM 545 N N . VAL A 1 69 ? 0.44 -20.703 7.172 1 89.62 69 VAL A N 1
ATOM 546 C CA . VAL A 1 69 ? 0.885 -21.609 6.121 1 89.62 69 VAL A CA 1
ATOM 547 C C . VAL A 1 69 ? 0.044 -21.406 4.863 1 89.62 69 VAL A C 1
ATOM 549 O O . VAL A 1 69 ? 0.583 -21.281 3.762 1 89.62 69 VAL A O 1
ATOM 552 N N . ALA A 1 70 ? -1.272 -21.359 5.035 1 92.38 70 ALA A N 1
ATOM 553 C CA . ALA A 1 70 ? -2.186 -21.141 3.914 1 92.38 70 ALA A CA 1
ATOM 554 C C . ALA A 1 70 ? -1.958 -19.781 3.273 1 92.38 70 ALA A C 1
ATOM 556 O O . ALA A 1 70 ? -2.018 -19.641 2.049 1 92.38 70 ALA A O 1
ATOM 557 N N . LYS A 1 71 ? -1.715 -18.766 4.031 1 90.5 71 LYS A N 1
ATOM 558 C CA . LYS A 1 71 ? -1.426 -17.422 3.516 1 90.5 71 LYS A CA 1
ATOM 559 C C . LYS A 1 71 ? -0.134 -17.422 2.703 1 90.5 71 LYS A C 1
ATOM 561 O O . LYS A 1 71 ? -0.034 -16.719 1.692 1 90.5 71 LYS A O 1
ATOM 566 N N . ASP A 1 72 ? 0.832 -18.203 3.123 1 90.69 72 ASP A N 1
ATOM 567 C CA . ASP A 1 72 ? 2.088 -18.312 2.387 1 90.69 72 ASP A CA 1
ATOM 568 C C . ASP A 1 72 ? 1.874 -18.969 1.025 1 90.69 72 ASP A C 1
ATOM 570 O O . ASP A 1 72 ? 2.451 -18.547 0.024 1 90.69 72 ASP A O 1
ATOM 574 N N . ILE A 1 73 ? 1.079 -19.984 1.075 1 94.5 73 ILE A N 1
ATOM 575 C CA . ILE A 1 73 ? 0.754 -20.656 -0.174 1 94.5 73 ILE A CA 1
ATOM 576 C C . ILE A 1 73 ? 0.071 -19.688 -1.129 1 94.5 73 ILE A C 1
ATOM 578 O O . ILE A 1 73 ? 0.384 -19.656 -2.322 1 94.5 73 ILE A O 1
ATOM 582 N N . TYR A 1 74 ? -0.857 -18.906 -0.622 1 95.38 74 TYR A N 1
ATOM 583 C CA . TYR A 1 74 ? -1.576 -17.906 -1.404 1 95.38 74 TYR A CA 1
ATOM 584 C C . TYR A 1 74 ? -0.619 -16.859 -1.973 1 95.38 74 TYR A C 1
ATOM 586 O O . TYR A 1 74 ? -0.705 -16.516 -3.15 1 95.38 74 TYR A O 1
ATOM 594 N N . LEU A 1 75 ? 0.313 -16.375 -1.13 1 94.19 75 LEU A N 1
ATOM 595 C CA . LEU A 1 75 ? 1.316 -15.406 -1.549 1 94.19 75 LEU A CA 1
ATOM 596 C C . LEU A 1 75 ? 2.139 -15.945 -2.715 1 94.19 75 LEU A C 1
ATOM 598 O O . LEU A 1 75 ? 2.4 -15.227 -3.682 1 94.19 75 LEU A O 1
ATOM 602 N N . LEU A 1 76 ? 2.533 -17.188 -2.629 1 96.12 76 LEU A N 1
ATOM 603 C CA . LEU A 1 76 ? 3.32 -17.797 -3.693 1 96.12 76 LEU A CA 1
ATOM 604 C C . LEU A 1 76 ? 2.557 -17.781 -5.012 1 96.12 76 LEU A C 1
ATOM 606 O O . LEU A 1 76 ? 3.141 -17.531 -6.07 1 96.12 76 LEU A O 1
ATOM 610 N N . GLN A 1 77 ? 1.273 -18.016 -4.891 1 97.56 77 GLN A N 1
ATOM 611 C CA . GLN A 1 77 ? 0.462 -18 -6.105 1 97.56 77 GLN A CA 1
ATOM 612 C C . GLN A 1 77 ? 0.33 -16.578 -6.656 1 97.56 77 GLN A C 1
ATOM 614 O O . GLN A 1 77 ? 0.3 -16.375 -7.875 1 97.56 77 GLN A O 1
ATOM 619 N N . VAL A 1 78 ? 0.197 -15.586 -5.832 1 97.25 78 VAL A N 1
ATOM 620 C CA . VAL A 1 78 ? 0.156 -14.188 -6.266 1 97.25 78 VAL A CA 1
ATOM 621 C C . VAL A 1 78 ? 1.451 -13.836 -6.992 1 97.25 78 VAL A C 1
ATOM 623 O O . VAL A 1 78 ? 1.422 -13.25 -8.078 1 97.25 78 VAL A O 1
ATOM 626 N N . ILE A 1 79 ? 2.557 -14.25 -6.402 1 96.81 79 ILE A N 1
ATOM 627 C CA . ILE A 1 79 ? 3.861 -13.969 -6.992 1 96.81 79 ILE A CA 1
ATOM 628 C C . ILE A 1 79 ? 3.971 -14.648 -8.359 1 96.81 79 ILE A C 1
ATOM 630 O O . ILE A 1 79 ? 4.457 -14.047 -9.32 1 96.81 79 ILE A O 1
ATOM 634 N N . GLU A 1 80 ? 3.469 -15.82 -8.414 1 97.56 80 GLU A N 1
ATOM 635 C CA . GLU A 1 80 ? 3.477 -16.531 -9.688 1 97.56 80 GLU A CA 1
ATOM 636 C C . GLU A 1 80 ? 2.645 -15.805 -10.742 1 97.56 80 GLU A C 1
ATOM 638 O O . GLU A 1 80 ? 3.062 -15.68 -11.891 1 97.56 80 GLU A O 1
ATOM 643 N N . ALA A 1 81 ? 1.5 -15.375 -10.383 1 98.19 81 ALA A N 1
ATOM 644 C CA . ALA A 1 81 ? 0.64 -14.633 -11.305 1 98.19 81 ALA A CA 1
ATOM 645 C C . ALA A 1 81 ? 1.311 -13.344 -11.766 1 98.19 81 ALA A C 1
ATOM 647 O O . ALA A 1 81 ? 1.27 -13 -12.945 1 98.19 81 ALA A O 1
ATOM 648 N N . LEU A 1 82 ? 1.927 -12.648 -10.852 1 98 82 LEU A N 1
ATOM 649 C CA . LEU A 1 82 ? 2.666 -11.43 -11.188 1 98 82 LEU A CA 1
ATOM 650 C C . LEU A 1 82 ? 3.764 -11.727 -12.203 1 98 82 LEU A C 1
ATOM 652 O O . LEU A 1 82 ? 3.932 -10.984 -13.172 1 98 82 LEU A O 1
ATOM 656 N N . SER A 1 83 ? 4.418 -12.82 -12 1 97.31 83 SER A N 1
ATOM 657 C CA . SER A 1 83 ? 5.562 -13.195 -12.828 1 97.31 83 SER A CA 1
ATOM 658 C C . SER A 1 83 ? 5.117 -13.672 -14.203 1 97.31 83 SER A C 1
ATOM 660 O O . SER A 1 83 ? 5.922 -13.742 -15.133 1 97.31 83 SER A O 1
ATOM 662 N N . SER A 1 84 ? 3.85 -13.984 -14.328 1 97.88 84 SER A N 1
ATOM 663 C CA . SER A 1 84 ? 3.324 -14.516 -15.586 1 97.88 84 SER A CA 1
ATOM 664 C C . SER A 1 84 ? 2.867 -13.383 -16.516 1 97.88 84 SER A C 1
ATOM 666 O O . SER A 1 84 ? 2.539 -13.625 -17.672 1 97.88 84 SER A O 1
ATOM 668 N N . VAL A 1 85 ? 2.834 -12.18 -16.047 1 98.12 85 VAL A N 1
ATOM 669 C CA . VAL A 1 85 ? 2.502 -11.016 -16.859 1 98.12 85 VAL A CA 1
ATOM 670 C C . VAL A 1 85 ? 3.756 -10.5 -17.562 1 98.12 85 VAL A C 1
ATOM 672 O O . VAL A 1 85 ? 4.797 -10.305 -16.938 1 98.12 85 VAL A O 1
ATOM 675 N N . LYS A 1 86 ? 3.65 -10.25 -18.812 1 97 86 LYS A N 1
ATOM 676 C CA . LYS A 1 86 ? 4.777 -9.672 -19.547 1 97 86 LYS A CA 1
ATOM 677 C C . LYS A 1 86 ? 5.152 -8.305 -18.984 1 97 86 LYS A C 1
ATOM 679 O O . LYS A 1 86 ? 4.273 -7.496 -18.672 1 97 86 LYS A O 1
ATOM 684 N N . GLN A 1 87 ? 6.488 -8.078 -18.906 1 95.88 87 GLN A N 1
ATOM 685 C CA . GLN A 1 87 ? 6.984 -6.828 -18.344 1 95.88 87 GLN A CA 1
ATOM 686 C C . GLN A 1 87 ? 6.363 -5.625 -19.062 1 95.88 87 GLN A C 1
ATOM 688 O O . GLN A 1 87 ? 6.016 -4.633 -18.422 1 95.88 87 GLN A O 1
ATOM 693 N N . SER A 1 88 ? 6.18 -5.723 -20.359 1 96.06 88 SER A N 1
ATOM 694 C CA . SER A 1 88 ? 5.633 -4.637 -21.172 1 96.06 88 SER A CA 1
ATOM 695 C C . SER A 1 88 ? 4.168 -4.375 -20.828 1 96.06 88 SER A C 1
ATOM 697 O O . SER A 1 88 ? 3.631 -3.314 -21.156 1 96.06 88 SER A O 1
ATOM 699 N N . ASP A 1 89 ? 3.486 -5.355 -20.172 1 96.81 89 ASP A N 1
ATOM 700 C CA . ASP A 1 89 ? 2.041 -5.281 -19.984 1 96.81 89 ASP A CA 1
ATOM 701 C C . ASP A 1 89 ? 1.697 -4.918 -18.547 1 96.81 89 ASP A C 1
ATOM 703 O O . ASP A 1 89 ? 0.522 -4.816 -18.188 1 96.81 89 ASP A O 1
ATOM 707 N N . ILE A 1 90 ? 2.711 -4.641 -17.734 1 96.75 90 ILE A N 1
ATOM 708 C CA . ILE A 1 90 ? 2.494 -4.449 -16.312 1 96.75 90 ILE A CA 1
ATOM 709 C C . ILE A 1 90 ? 1.661 -3.191 -16.078 1 96.75 90 ILE A C 1
ATOM 711 O O . ILE A 1 90 ? 0.688 -3.213 -15.32 1 96.75 90 ILE A O 1
ATOM 715 N N . SER A 1 91 ? 1.986 -2.117 -16.797 1 93.25 91 SER A N 1
ATOM 716 C CA . SER A 1 91 ? 1.244 -0.875 -16.609 1 93.25 91 SER A CA 1
ATOM 717 C C . SER A 1 91 ? -0.226 -1.05 -16.969 1 93.25 91 SER A C 1
ATOM 719 O O . SER A 1 91 ? -1.111 -0.619 -16.234 1 93.25 91 SER A O 1
ATOM 721 N N . SER A 1 92 ? -0.447 -1.662 -18.047 1 93.94 92 SER A N 1
ATOM 722 C CA . SER A 1 92 ? -1.821 -1.881 -18.484 1 93.94 92 SER A CA 1
ATOM 723 C C . SER A 1 92 ? -2.557 -2.832 -17.547 1 93.94 92 SER A C 1
ATOM 725 O O . SER A 1 92 ? -3.748 -2.654 -17.281 1 93.94 92 SER A O 1
ATOM 727 N N . ALA A 1 93 ? -1.866 -3.855 -17.031 1 95.5 93 ALA A N 1
ATOM 728 C CA . ALA A 1 93 ? -2.461 -4.793 -16.094 1 95.5 93 ALA A CA 1
ATOM 729 C C . ALA A 1 93 ? -2.922 -4.074 -14.82 1 95.5 93 ALA A C 1
ATOM 731 O O . ALA A 1 93 ? -4.027 -4.316 -14.328 1 95.5 93 ALA A O 1
ATOM 732 N N . ILE A 1 94 ? -2.07 -3.178 -14.336 1 93.56 94 ILE A N 1
ATOM 733 C CA . ILE A 1 94 ? -2.412 -2.41 -13.148 1 93.56 94 ILE A CA 1
ATOM 734 C C . ILE A 1 94 ? -3.648 -1.556 -13.422 1 93.56 94 ILE A C 1
ATOM 736 O O . ILE A 1 94 ? -4.531 -1.438 -12.57 1 93.56 94 ILE A O 1
ATOM 740 N N . GLY A 1 95 ? -3.705 -1.012 -14.648 1 89.06 95 GLY A N 1
ATOM 741 C CA . GLY A 1 95 ? -4.836 -0.19 -15.047 1 89.06 95 GLY A CA 1
ATOM 742 C C . GLY A 1 95 ? -6.145 -0.957 -15.094 1 89.06 95 GLY A C 1
ATOM 743 O O . GLY A 1 95 ? -7.223 -0.368 -14.977 1 89.06 95 GLY A O 1
ATOM 744 N N . GLU A 1 96 ? -6.102 -2.252 -15.227 1 92.44 96 GLU A N 1
ATOM 745 C CA . GLU A 1 96 ? -7.297 -3.086 -15.305 1 92.44 96 GLU A CA 1
ATOM 746 C C . GLU A 1 96 ? -7.824 -3.438 -13.914 1 92.44 96 GLU A C 1
ATOM 748 O O . GLU A 1 96 ? -8.945 -3.922 -13.773 1 92.44 96 GLU A O 1
ATOM 753 N N . LEU A 1 97 ? -7.031 -3.262 -12.891 1 91.12 97 LEU A N 1
ATOM 754 C CA . LEU A 1 97 ? -7.426 -3.529 -11.508 1 91.12 97 LEU A CA 1
ATOM 755 C C . LEU A 1 97 ? -8.266 -2.381 -10.953 1 91.12 97 LEU A C 1
ATOM 757 O O . LEU A 1 97 ? -7.992 -1.213 -11.242 1 91.12 97 LEU A O 1
ATOM 761 N N . ASP A 1 98 ? -9.281 -2.744 -10.211 1 85 98 ASP A N 1
ATOM 762 C CA . ASP A 1 98 ? -10.008 -1.68 -9.523 1 85 98 ASP A CA 1
ATOM 763 C C . ASP A 1 98 ? -9.203 -1.162 -8.328 1 85 98 ASP A C 1
ATOM 765 O O . ASP A 1 98 ? -8.141 -1.696 -8.008 1 85 98 ASP A O 1
ATOM 769 N N . ALA A 1 99 ? -9.656 -0.163 -7.625 1 80.06 99 ALA A N 1
ATOM 770 C CA . ALA A 1 99 ? -8.914 0.52 -6.57 1 80.06 99 ALA A CA 1
ATOM 771 C C . ALA A 1 99 ? -8.617 -0.422 -5.41 1 80.06 99 ALA A C 1
ATOM 773 O O . ALA A 1 99 ? -7.523 -0.389 -4.836 1 80.06 99 ALA A O 1
ATOM 774 N N . ASP A 1 100 ? -9.617 -1.204 -5.062 1 82.5 100 ASP A N 1
ATOM 775 C CA . ASP A 1 100 ? -9.422 -2.172 -3.988 1 82.5 100 ASP A CA 1
ATOM 776 C C . ASP A 1 100 ? -8.359 -3.207 -4.367 1 82.5 100 ASP A C 1
ATOM 778 O O . ASP A 1 100 ? -7.508 -3.557 -3.551 1 82.5 100 ASP A O 1
ATOM 782 N N . GLN A 1 101 ? -8.422 -3.621 -5.594 1 88.75 101 GLN A N 1
ATOM 783 C CA . GLN A 1 101 ? -7.453 -4.602 -6.086 1 88.75 101 GLN A CA 1
ATOM 784 C C . GLN A 1 101 ? -6.047 -4.012 -6.133 1 88.75 101 GLN A C 1
ATOM 786 O O . GLN A 1 101 ? -5.07 -4.699 -5.828 1 88.75 101 GLN A O 1
ATOM 791 N N . GLN A 1 102 ? -5.953 -2.787 -6.512 1 86.25 102 GLN A N 1
ATOM 792 C CA . GLN A 1 102 ? -4.656 -2.125 -6.531 1 86.25 102 GLN A CA 1
ATOM 793 C C . GLN A 1 102 ? -4.078 -2.002 -5.125 1 86.25 102 GLN A C 1
ATOM 795 O O . GLN A 1 102 ? -2.877 -2.199 -4.922 1 86.25 102 GLN A O 1
ATOM 800 N N . ASP A 1 103 ? -4.961 -1.659 -4.223 1 81.06 103 ASP A N 1
ATOM 801 C CA . ASP A 1 103 ? -4.523 -1.595 -2.832 1 81.06 103 ASP A CA 1
ATOM 802 C C . ASP A 1 103 ? -4.004 -2.949 -2.355 1 81.06 103 ASP A C 1
ATOM 804 O O . ASP A 1 103 ? -2.947 -3.025 -1.726 1 81.06 103 ASP A O 1
ATOM 808 N N . VAL A 1 104 ? -4.734 -3.996 -2.662 1 87.88 104 VAL A N 1
ATOM 809 C CA . VAL A 1 104 ? -4.348 -5.348 -2.273 1 87.88 104 VAL A CA 1
ATOM 810 C C . VAL A 1 104 ? -3.051 -5.738 -2.984 1 87.88 104 VAL A C 1
ATOM 812 O O . VAL A 1 104 ? -2.188 -6.395 -2.398 1 87.88 104 VAL A O 1
ATOM 815 N N . LEU A 1 105 ? -2.85 -5.312 -4.23 1 91.94 105 LEU A N 1
ATOM 816 C CA . LEU A 1 105 ? -1.626 -5.562 -4.98 1 91.94 105 LEU A CA 1
ATOM 817 C C . LEU A 1 105 ? -0.412 -5.004 -4.246 1 91.94 105 LEU A C 1
ATOM 819 O O . LEU A 1 105 ? 0.569 -5.715 -4.023 1 91.94 105 LEU A O 1
ATOM 823 N N . VAL A 1 106 ? -0.524 -3.838 -3.857 1 86.94 106 VAL A N 1
ATOM 824 C CA . VAL A 1 106 ? 0.581 -3.168 -3.182 1 86.94 106 VAL A CA 1
ATOM 825 C C . VAL A 1 106 ? 0.945 -3.928 -1.908 1 86.94 106 VAL A C 1
ATOM 827 O O . VAL A 1 106 ? 2.127 -4.133 -1.616 1 86.94 106 VAL A O 1
ATOM 830 N N . LYS A 1 107 ? -0.099 -4.375 -1.23 1 84.81 107 LYS A N 1
ATOM 831 C CA . LYS A 1 107 ? 0.135 -5.164 -0.023 1 84.81 107 LYS A CA 1
ATOM 832 C C . LYS A 1 107 ? 0.906 -6.441 -0.34 1 84.81 107 LYS A C 1
ATOM 834 O O . LYS A 1 107 ? 1.857 -6.789 0.362 1 84.81 107 LYS A O 1
ATOM 839 N N . TYR A 1 108 ? 0.547 -7.078 -1.357 1 90.94 108 TYR A N 1
ATOM 840 C CA . TYR A 1 108 ? 1.218 -8.32 -1.712 1 90.94 108 TYR A CA 1
ATOM 841 C C . TYR A 1 108 ? 2.621 -8.055 -2.24 1 90.94 108 TYR A C 1
ATOM 843 O O . TYR A 1 108 ? 3.529 -8.867 -2.049 1 90.94 108 TYR A O 1
ATOM 851 N N . LEU A 1 109 ? 2.84 -6.961 -2.898 1 91.12 109 LEU A N 1
ATOM 852 C CA . LEU A 1 109 ? 4.191 -6.605 -3.324 1 91.12 109 LEU A CA 1
ATOM 853 C C . LEU A 1 109 ? 5.105 -6.418 -2.119 1 91.12 109 LEU A C 1
ATOM 855 O O . LEU A 1 109 ? 6.234 -6.918 -2.105 1 91.12 109 LEU A O 1
ATOM 859 N N . TYR A 1 110 ? 4.598 -5.766 -1.128 1 85.12 110 TYR A N 1
ATOM 860 C CA . TYR A 1 110 ? 5.359 -5.551 0.098 1 85.12 110 TYR A CA 1
ATOM 861 C C . TYR A 1 110 ? 5.672 -6.879 0.783 1 85.12 110 TYR A C 1
ATOM 863 O O . TYR A 1 110 ? 6.816 -7.125 1.178 1 85.12 110 TYR A O 1
ATOM 871 N N . LYS A 1 111 ? 4.625 -7.656 0.905 1 86.56 111 LYS A N 1
ATOM 872 C CA . LYS A 1 111 ? 4.797 -8.953 1.546 1 86.56 111 LYS A CA 1
ATOM 873 C C . LYS A 1 111 ? 5.762 -9.836 0.756 1 86.56 111 LYS A C 1
ATOM 875 O O . LYS A 1 111 ? 6.617 -10.5 1.338 1 86.56 111 LYS A O 1
ATOM 880 N N . GLY A 1 112 ? 5.586 -9.883 -0.522 1 91.06 112 GLY A N 1
ATOM 881 C CA . GLY A 1 112 ? 6.441 -10.68 -1.387 1 91.06 112 GLY A CA 1
ATOM 882 C C . GLY A 1 112 ? 7.898 -10.258 -1.331 1 91.06 112 GLY A C 1
ATOM 883 O O . GLY A 1 112 ? 8.789 -11.109 -1.243 1 91.06 112 GLY A O 1
ATOM 884 N N . MET A 1 113 ? 8.164 -9.008 -1.339 1 88.69 113 MET A N 1
ATOM 885 C CA . MET A 1 113 ? 9.531 -8.492 -1.334 1 88.69 113 MET A CA 1
ATOM 886 C C . MET A 1 113 ? 10.227 -8.805 -0.013 1 88.69 113 MET A C 1
ATOM 888 O O . MET A 1 113 ? 11.453 -8.844 0.053 1 88.69 113 MET A O 1
ATOM 892 N N . GLY A 1 114 ? 9.484 -8.984 1.012 1 85 114 GLY A N 1
ATOM 893 C CA . GLY A 1 114 ? 10.039 -9.352 2.303 1 85 114 GLY A CA 1
ATOM 894 C C . GLY A 1 114 ? 10.164 -10.852 2.49 1 85 114 GLY A C 1
ATOM 895 O O . GLY A 1 114 ? 10.688 -11.312 3.506 1 85 114 GLY A O 1
ATOM 896 N N . SER A 1 115 ? 9.617 -11.578 1.559 1 86.12 115 SER A N 1
ATOM 897 C CA . SER A 1 115 ? 9.617 -13.039 1.656 1 86.12 115 SER A CA 1
ATOM 898 C C . SER A 1 115 ? 10.812 -13.641 0.932 1 86.12 115 SER A C 1
ATOM 900 O O . SER A 1 115 ? 11.414 -13 0.07 1 86.12 115 SER A O 1
ATOM 902 N N . GLY A 1 116 ? 11.086 -14.867 1.33 1 85.19 116 GLY A N 1
ATOM 903 C CA . GLY A 1 116 ? 12.148 -15.586 0.64 1 85.19 116 GLY A CA 1
ATOM 904 C C . GLY A 1 116 ? 11.867 -15.797 -0.836 1 85.19 116 GLY A C 1
ATOM 905 O O . GLY A 1 116 ? 12.734 -15.57 -1.678 1 85.19 116 GLY A O 1
ATOM 906 N N . GLU A 1 117 ? 10.711 -16.203 -1.137 1 83.69 117 GLU A N 1
ATOM 907 C CA . GLU A 1 117 ? 10.328 -16.422 -2.527 1 83.69 117 GLU A CA 1
ATOM 908 C C . GLU A 1 117 ? 10.359 -15.109 -3.322 1 83.69 117 GLU A C 1
ATOM 910 O O . GLU A 1 117 ? 10.797 -15.094 -4.473 1 83.69 117 GLU A O 1
ATOM 915 N N . GLY A 1 118 ? 9.859 -14.086 -2.758 1 85.69 118 GLY A N 1
ATOM 916 C CA . GLY A 1 118 ? 9.883 -12.789 -3.418 1 85.69 118 GLY A CA 1
ATOM 917 C C . GLY A 1 118 ? 11.289 -12.305 -3.725 1 85.69 118 GLY A C 1
ATOM 918 O O . GLY A 1 118 ? 11.523 -11.68 -4.762 1 85.69 118 GLY A O 1
ATOM 919 N N . ARG A 1 119 ? 12.141 -12.672 -2.904 1 85.44 119 ARG A N 1
ATOM 920 C CA . ARG A 1 119 ? 13.531 -12.281 -3.127 1 85.44 119 ARG A CA 1
ATOM 921 C C . ARG A 1 119 ? 14.094 -12.953 -4.375 1 85.44 119 ARG A C 1
ATOM 923 O O . ARG A 1 119 ? 14.898 -12.359 -5.094 1 85.44 119 ARG A O 1
ATOM 930 N N . LYS A 1 120 ? 13.609 -14.117 -4.605 1 90 120 LYS A N 1
ATOM 931 C CA . LYS A 1 120 ? 14.031 -14.828 -5.812 1 90 120 LYS A CA 1
ATOM 932 C C . LYS A 1 120 ? 13.492 -14.141 -7.066 1 90 120 LYS A C 1
ATOM 934 O O . LYS A 1 120 ? 14.07 -14.266 -8.148 1 90 120 LYS A O 1
ATOM 939 N N . GLN A 1 121 ? 12.398 -13.508 -6.949 1 91.19 121 GLN A N 1
ATOM 940 C CA . GLN A 1 121 ? 11.75 -12.805 -8.047 1 91.19 121 GLN A CA 1
ATOM 941 C C . GLN A 1 121 ? 11.844 -11.289 -7.863 1 91.19 121 GLN A C 1
ATOM 943 O O . GLN A 1 121 ? 10.914 -10.555 -8.195 1 91.19 121 GLN A O 1
ATOM 948 N N . SER A 1 122 ? 12.922 -10.844 -7.234 1 89.12 122 SER A N 1
ATOM 949 C CA . SER A 1 122 ? 13.039 -9.453 -6.809 1 89.12 122 SER A CA 1
ATOM 950 C C . SER A 1 122 ? 12.938 -8.5 -7.996 1 89.12 122 SER A C 1
ATOM 952 O O . SER A 1 122 ? 12.281 -7.461 -7.914 1 89.12 122 SER A O 1
ATOM 954 N N . GLY A 1 123 ? 13.594 -8.875 -9.125 1 93.25 123 GLY A N 1
ATOM 955 C CA . GLY A 1 123 ? 13.516 -8.039 -10.305 1 93.25 123 GLY A CA 1
ATOM 956 C C . GLY A 1 123 ? 12.086 -7.816 -10.781 1 93.25 123 GLY A C 1
ATOM 957 O O . GLY A 1 123 ? 11.695 -6.688 -11.078 1 93.25 123 GLY A O 1
ATOM 958 N N . THR A 1 124 ? 11.383 -8.867 -10.82 1 95.5 124 THR A N 1
ATOM 959 C CA . THR A 1 124 ? 9.992 -8.797 -11.266 1 95.5 124 THR A CA 1
ATOM 960 C C . THR A 1 124 ? 9.156 -7.977 -10.281 1 95.5 124 THR A C 1
ATOM 962 O O . THR A 1 124 ? 8.406 -7.09 -10.695 1 95.5 124 THR A O 1
ATOM 965 N N . LEU A 1 125 ? 9.281 -8.234 -8.984 1 94.38 125 LEU A N 1
ATOM 966 C CA . LEU A 1 125 ? 8.5 -7.531 -7.969 1 94.38 125 LEU A CA 1
ATOM 967 C C . LEU A 1 125 ? 8.859 -6.047 -7.945 1 94.38 125 LEU A C 1
ATOM 969 O O . LEU A 1 125 ? 7.984 -5.195 -7.781 1 94.38 125 LEU A O 1
ATOM 973 N N . LEU A 1 126 ? 10.109 -5.742 -8.195 1 91.69 126 LEU A N 1
ATOM 974 C CA . LEU A 1 126 ? 10.555 -4.352 -8.266 1 91.69 126 LEU A CA 1
ATOM 975 C C . LEU A 1 126 ? 9.945 -3.641 -9.469 1 91.69 126 LEU A C 1
ATOM 977 O O . LEU A 1 126 ? 9.562 -2.475 -9.367 1 91.69 126 LEU A O 1
ATOM 981 N N . ASN A 1 127 ? 9.906 -4.367 -10.57 1 95.19 127 ASN A N 1
ATOM 982 C CA . ASN A 1 127 ? 9.281 -3.777 -11.75 1 95.19 127 ASN A CA 1
ATOM 983 C C . ASN A 1 127 ? 7.816 -3.439 -11.5 1 95.19 127 ASN A C 1
ATOM 985 O O . ASN A 1 127 ? 7.355 -2.355 -11.859 1 95.19 127 ASN A O 1
ATOM 989 N N . TRP A 1 128 ? 7.152 -4.336 -10.898 1 94.94 128 TRP A N 1
ATOM 990 C CA . TRP A 1 128 ? 5.766 -4.082 -10.523 1 94.94 128 TRP A CA 1
ATOM 991 C C . TRP A 1 128 ? 5.668 -2.893 -9.57 1 94.94 128 TRP A C 1
ATOM 993 O O . TRP A 1 128 ? 4.809 -2.027 -9.734 1 94.94 128 TRP A O 1
ATOM 1003 N N . PHE A 1 129 ? 6.578 -2.893 -8.695 1 88.12 129 PHE A N 1
ATOM 1004 C CA . PHE A 1 129 ? 6.637 -1.812 -7.715 1 88.12 129 PHE A CA 1
ATOM 1005 C C . PHE A 1 129 ? 6.867 -0.471 -8.398 1 88.12 129 PHE A C 1
ATOM 1007 O O . PHE A 1 129 ? 6.137 0.491 -8.156 1 88.12 129 PHE A O 1
ATOM 1014 N N . ASP A 1 130 ? 7.734 -0.408 -9.219 1 90.06 130 ASP A N 1
ATOM 1015 C CA . ASP A 1 130 ? 8.062 0.804 -9.961 1 90.06 130 ASP A CA 1
ATOM 1016 C C . ASP A 1 130 ? 6.863 1.299 -10.766 1 90.06 130 ASP A C 1
ATOM 1018 O O . ASP A 1 130 ? 6.578 2.496 -10.789 1 90.06 130 ASP A O 1
ATOM 1022 N N . LYS A 1 131 ? 6.23 0.404 -11.375 1 92.06 131 LYS A N 1
ATOM 1023 C CA . LYS A 1 131 ? 5.094 0.792 -12.203 1 92.06 131 LYS A CA 1
ATOM 1024 C C . LYS A 1 131 ? 3.93 1.277 -11.344 1 92.06 131 LYS A C 1
ATOM 1026 O O . LYS A 1 131 ? 3.191 2.182 -11.742 1 92.06 131 LYS A O 1
ATOM 1031 N N . THR A 1 132 ? 3.754 0.646 -10.172 1 88.5 132 THR A N 1
ATOM 1032 C CA . THR A 1 132 ? 2.721 1.121 -9.258 1 88.5 132 THR A CA 1
ATOM 1033 C C . THR A 1 132 ? 3.018 2.545 -8.797 1 88.5 132 THR A C 1
ATOM 1035 O O . THR A 1 132 ? 2.107 3.365 -8.672 1 88.5 132 THR A O 1
ATOM 1038 N N . ILE A 1 133 ? 4.301 2.896 -8.57 1 85.06 133 ILE A N 1
ATOM 1039 C CA . ILE A 1 133 ? 4.727 4.23 -8.156 1 85.06 133 ILE A CA 1
ATOM 1040 C C . ILE A 1 133 ? 4.453 5.23 -9.281 1 85.06 133 ILE A C 1
ATOM 1042 O O . ILE A 1 133 ? 3.953 6.328 -9.031 1 85.06 133 ILE A O 1
ATOM 1046 N N . GLU A 1 134 ? 4.797 4.879 -10.484 1 85.19 134 GLU A N 1
ATOM 1047 C CA . GLU A 1 134 ? 4.574 5.734 -11.648 1 85.19 134 GLU A CA 1
ATOM 1048 C C . GLU A 1 134 ? 3.096 6.09 -11.797 1 85.19 134 GLU A C 1
ATOM 1050 O O . GLU A 1 134 ? 2.752 7.254 -12.023 1 85.19 134 GLU A O 1
ATOM 1055 N N . ILE A 1 135 ? 2.303 5.098 -11.609 1 80.5 135 ILE A N 1
ATOM 1056 C CA . ILE A 1 135 ? 0.864 5.285 -11.766 1 80.5 135 ILE A CA 1
ATOM 1057 C C . ILE A 1 135 ? 0.323 6.137 -10.625 1 80.5 135 ILE A C 1
ATOM 1059 O O . ILE A 1 135 ? -0.537 6.996 -10.828 1 80.5 135 ILE A O 1
ATOM 1063 N N . ALA A 1 136 ? 0.773 5.891 -9.406 1 73.31 136 ALA A N 1
ATOM 1064 C CA . ALA A 1 136 ? 0.353 6.66 -8.234 1 73.31 136 ALA A CA 1
ATOM 1065 C C . ALA A 1 136 ? 0.754 8.125 -8.367 1 73.31 136 ALA A C 1
ATOM 1067 O O . ALA A 1 136 ? 0.006 9.023 -7.969 1 73.31 136 ALA A O 1
A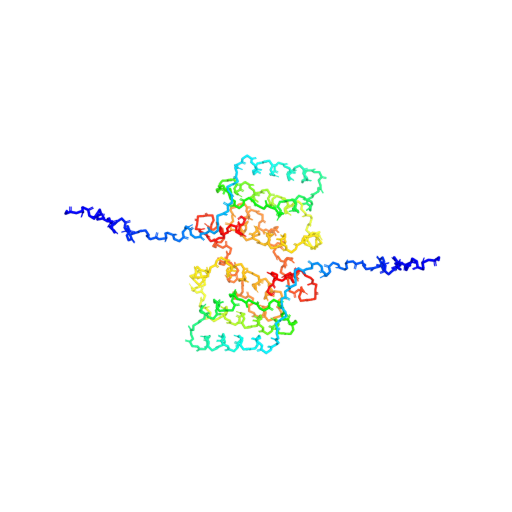TOM 1068 N N . GLY A 1 137 ? 2.035 8.336 -8.805 1 71.94 137 GLY A N 1
ATOM 1069 C CA . GLY A 1 137 ? 2.498 9.695 -9.016 1 71.94 137 GLY A CA 1
ATOM 1070 C C . GLY A 1 137 ? 1.692 10.445 -10.062 1 71.94 137 GLY A C 1
ATOM 1071 O O . GLY A 1 137 ? 1.501 11.656 -9.961 1 71.94 137 GLY A O 1
ATOM 1072 N N . GLU A 1 138 ? 1.425 9.711 -11.188 1 61.62 138 GLU A N 1
ATOM 1073 C CA . GLU A 1 138 ? 0.606 10.305 -12.242 1 61.62 138 GLU A CA 1
ATOM 1074 C C . GLU A 1 138 ? -0.831 10.516 -11.773 1 61.62 138 GLU A C 1
ATOM 1076 O O . GLU A 1 138 ? -1.554 11.352 -12.32 1 61.62 138 GLU A O 1
ATOM 1081 N N . GLY A 1 139 ? -1.3 9.453 -11.023 1 51.88 139 GLY A N 1
ATOM 1082 C CA . GLY A 1 139 ? -2.672 9.383 -10.555 1 51.88 139 GLY A CA 1
ATOM 1083 C C . GLY A 1 139 ? -3.139 10.656 -9.883 1 51.88 139 GLY A C 1
ATOM 1084 O O . GLY A 1 139 ? -4.289 10.758 -9.445 1 51.88 139 GLY A O 1
ATOM 1085 N N . SER A 1 140 ? -2.377 11.672 -9.43 1 46.56 140 SER A N 1
ATOM 1086 C CA . SER A 1 140 ? -3.188 12.883 -9.281 1 46.56 140 SER A CA 1
ATOM 1087 C C . SER A 1 140 ? -4.164 13.031 -10.445 1 46.56 140 SER A C 1
ATOM 1089 O O . SER A 1 140 ? -5.305 13.461 -10.25 1 46.56 140 SER A O 1
ATOM 1091 N N . ILE A 1 141 ? -3.762 13.125 -11.711 1 37.47 141 ILE A N 1
ATOM 1092 C CA . ILE A 1 141 ? -4.707 13.195 -12.82 1 37.47 141 ILE A CA 1
ATOM 1093 C C . ILE A 1 141 ? -5.621 11.977 -12.797 1 37.47 141 ILE A C 1
ATOM 1095 O O . ILE A 1 141 ? -6.836 12.094 -12.984 1 37.47 141 ILE A O 1
ATOM 1099 N N . VAL A 1 142 ? -5.25 10.859 -13.258 1 36.09 142 VAL A N 1
ATOM 1100 C CA . VAL A 1 142 ? -6.145 9.719 -13.422 1 36.09 142 VAL A CA 1
ATOM 1101 C C . VAL A 1 142 ? -6.621 9.234 -12.055 1 36.09 142 VAL A C 1
ATOM 1103 O O . VAL A 1 142 ? -5.906 9.367 -11.055 1 36.09 142 VAL A O 1
ATOM 1106 N N . ARG A 1 143 ? -7.883 8.609 -11.852 1 39.66 143 ARG A N 1
ATOM 1107 C CA . ARG A 1 143 ? -8.82 8.094 -10.859 1 39.66 143 ARG A CA 1
ATOM 1108 C C . ARG A 1 143 ? -8.109 7.195 -9.852 1 39.66 143 ARG A C 1
ATOM 1110 O O . ARG A 1 143 ? -8.75 6.57 -9 1 39.66 143 ARG A O 1
ATOM 1117 N N . TYR A 1 144 ? -6.934 6.926 -10.219 1 37.47 144 TYR A N 1
ATOM 1118 C CA . TYR A 1 144 ? -6.602 5.652 -9.586 1 37.47 144 TYR A CA 1
ATOM 1119 C C . TYR A 1 144 ? -6.895 5.691 -8.094 1 37.47 144 TYR A C 1
ATOM 1121 O O . TYR A 1 144 ? -7.535 4.785 -7.559 1 37.47 144 TYR A O 1
ATOM 1129 N N . LEU A 1 145 ? -5.934 6.156 -7.391 1 40.19 145 LEU A N 1
ATOM 1130 C CA . LEU A 1 145 ? -6.082 5.941 -5.957 1 40.19 145 LEU A CA 1
ATOM 1131 C C . LEU A 1 145 ? -7.254 6.742 -5.402 1 40.19 145 LEU A C 1
ATOM 1133 O O . LEU A 1 145 ? -7.395 6.891 -4.188 1 40.19 145 LEU A O 1
ATOM 1137 N N . SER A 1 146 ? -7.789 7.469 -6.156 1 37 146 SER A N 1
ATOM 1138 C CA . SER A 1 146 ? -8.891 8.383 -5.859 1 37 146 SER A CA 1
ATOM 1139 C C . SER A 1 146 ? -9.938 7.723 -4.98 1 37 146 SER A C 1
ATOM 1141 O O . SER A 1 146 ? -10.969 8.328 -4.668 1 37 146 SER A O 1
ATOM 1143 N N . ASP A 1 147 ? -10.062 6.531 -5.188 1 41.38 147 ASP A N 1
ATOM 1144 C CA . ASP A 1 147 ? -11.125 6.023 -4.324 1 41.38 147 ASP A CA 1
ATOM 1145 C C . ASP A 1 147 ? -10.984 6.57 -2.906 1 41.38 147 ASP A C 1
ATOM 1147 O O . ASP A 1 147 ? -9.875 6.824 -2.438 1 41.38 147 ASP A O 1
ATOM 1151 N N . LYS A 1 148 ? -12.008 7.309 -2.686 1 40.62 148 LYS A N 1
ATOM 1152 C CA . LYS A 1 148 ? -12.242 7.992 -1.418 1 40.62 148 LYS A CA 1
ATOM 1153 C C . LYS A 1 148 ? -11.391 7.402 -0.303 1 40.62 148 LYS A C 1
ATOM 1155 O O . LYS A 1 148 ? -11.297 7.973 0.786 1 40.62 148 LYS A O 1
ATOM 1160 N N . ARG A 1 149 ? -10.758 6.164 -0.762 1 43.16 149 ARG A N 1
ATOM 1161 C CA . ARG A 1 149 ? -9.953 5.375 0.16 1 43.16 149 ARG A CA 1
ATOM 1162 C C . ARG A 1 149 ? -8.461 5.609 -0.075 1 43.16 149 ARG A C 1
ATOM 1164 O O . ARG A 1 149 ? -7.621 5.027 0.613 1 43.16 149 ARG A O 1
ATOM 1171 N N . PHE A 1 150 ? -8.219 6.586 -1.123 1 49.72 150 PHE A N 1
ATOM 1172 C CA . PHE A 1 150 ? -6.812 6.875 -1.354 1 49.72 150 PHE A CA 1
ATOM 1173 C C . PHE A 1 150 ? -6.469 8.289 -0.902 1 49.72 150 PHE A C 1
ATOM 1175 O O . PHE A 1 150 ? -7.309 9.188 -0.969 1 49.72 150 PHE A O 1
ATOM 1182 N N . VAL A 1 151 ? -5.34 8.641 -0.377 1 49.12 151 VAL A N 1
ATOM 1183 C CA . VAL A 1 151 ? -4.84 9.867 0.224 1 49.12 151 VAL A CA 1
ATOM 1184 C C . VAL A 1 151 ? -4.398 10.836 -0.871 1 49.12 151 VAL A C 1
ATOM 1186 O O . VAL A 1 151 ? -4.039 10.414 -1.973 1 49.12 151 VAL A O 1
ATOM 1189 N N . MET B 1 1 ? -63.562 10.773 -23.062 1 28.09 1 MET B N 1
ATOM 1190 C CA . MET B 1 1 ? -62.438 10.469 -23.953 1 28.09 1 MET B CA 1
ATOM 1191 C C . MET B 1 1 ? -61.094 10.906 -23.328 1 28.09 1 MET B C 1
ATOM 1193 O O . MET B 1 1 ? -60.781 12.094 -23.312 1 28.09 1 MET B O 1
ATOM 1197 N N . GLU B 1 2 ? -60.625 10.422 -22.062 1 28.64 2 GLU B N 1
ATOM 1198 C CA . GLU B 1 2 ? -59.688 10.781 -21 1 28.64 2 GLU B CA 1
ATOM 1199 C C . GLU B 1 2 ? -58.25 10.742 -21.5 1 28.64 2 GLU B C 1
ATOM 1201 O O . GLU B 1 2 ? -57.844 9.812 -22.203 1 28.64 2 GLU B O 1
ATOM 1206 N N . ASP B 1 3 ? -57.562 11.953 -21.797 1 32.66 3 ASP B N 1
ATOM 1207 C CA . ASP B 1 3 ? -56.219 12.258 -22.297 1 32.66 3 ASP B CA 1
ATOM 1208 C C . ASP B 1 3 ? -55.156 11.586 -21.453 1 32.66 3 ASP B C 1
ATOM 1210 O O . ASP B 1 3 ? -55 11.906 -20.266 1 32.66 3 ASP B O 1
ATOM 1214 N N . TRP B 1 4 ? -54.938 10.227 -21.469 1 32.59 4 TRP B N 1
ATOM 1215 C CA . TRP B 1 4 ? -53.844 9.484 -20.844 1 32.59 4 TRP B CA 1
ATOM 1216 C C . TRP B 1 4 ? -52.5 10.117 -21.156 1 32.59 4 TRP B C 1
ATOM 1218 O O . TRP B 1 4 ? -52.188 10.422 -22.312 1 32.59 4 TRP B O 1
ATOM 1228 N N . ARG B 1 5 ? -52.031 11.133 -20.406 1 32.59 5 ARG B N 1
ATOM 1229 C CA . ARG B 1 5 ? -50.781 11.875 -20.469 1 32.59 5 ARG B CA 1
ATOM 1230 C C . ARG B 1 5 ? -49.625 10.938 -20.766 1 32.59 5 ARG B C 1
ATOM 1232 O O . ARG B 1 5 ? -49.438 9.906 -20.109 1 32.59 5 ARG B O 1
ATOM 1239 N N . ARG B 1 6 ? -49.156 10.867 -22.031 1 29.83 6 ARG B N 1
ATOM 1240 C CA . ARG B 1 6 ? -48 10.188 -22.656 1 29.83 6 ARG B CA 1
ATOM 1241 C C . ARG B 1 6 ? -46.75 10.375 -21.828 1 29.83 6 ARG B C 1
ATOM 1243 O O . ARG B 1 6 ? -46.312 11.508 -21.609 1 29.83 6 ARG B O 1
ATOM 1250 N N . ILE B 1 7 ? -46.469 9.531 -20.797 1 34.16 7 ILE B N 1
ATOM 1251 C CA . ILE B 1 7 ? -45.219 9.453 -20.078 1 34.16 7 ILE B CA 1
ATOM 1252 C C . ILE B 1 7 ? -44.031 9.43 -21.062 1 34.16 7 ILE B C 1
ATOM 1254 O O . ILE B 1 7 ? -44 8.594 -21.953 1 34.16 7 ILE B O 1
ATOM 1258 N N . ASP B 1 8 ? -43.562 10.617 -21.484 1 37.09 8 ASP B N 1
ATOM 1259 C CA . ASP B 1 8 ? -42.406 10.75 -22.375 1 37.09 8 ASP B CA 1
ATOM 1260 C C . ASP B 1 8 ? -41.25 9.875 -21.906 1 37.09 8 ASP B C 1
ATOM 1262 O O . ASP B 1 8 ? -40.656 10.148 -20.859 1 37.09 8 ASP B O 1
ATOM 1266 N N . ILE B 1 9 ? -41.219 8.555 -22.172 1 36.75 9 ILE B N 1
ATOM 1267 C CA . ILE B 1 9 ? -40.156 7.547 -22.094 1 36.75 9 ILE B CA 1
ATOM 1268 C C . ILE B 1 9 ? -38.844 8.125 -22.641 1 36.75 9 ILE B C 1
ATOM 1270 O O . ILE B 1 9 ? -37.781 7.578 -22.391 1 36.75 9 ILE B O 1
ATOM 1274 N N . ASP B 1 10 ? -38.906 9.125 -23.5 1 35.75 10 ASP B N 1
ATOM 1275 C CA . ASP B 1 10 ? -37.719 9.547 -24.219 1 35.75 10 ASP B CA 1
ATOM 1276 C C . ASP B 1 10 ? -36.688 10.156 -23.25 1 35.75 10 ASP B C 1
ATOM 1278 O O . ASP B 1 10 ? -35.625 10.594 -23.688 1 35.75 10 ASP B O 1
ATOM 1282 N N . ALA B 1 11 ? -37.25 10.617 -22.141 1 36.19 11 ALA B N 1
ATOM 1283 C CA . ALA B 1 11 ? -36.188 11.258 -21.344 1 36.19 11 ALA B CA 1
ATOM 1284 C C . ALA B 1 11 ? -35.094 10.258 -20.969 1 36.19 11 ALA B C 1
ATOM 1286 O O . ALA B 1 11 ? -34.344 10.5 -20.031 1 36.19 11 ALA B O 1
ATOM 1287 N N . TYR B 1 12 ? -35.281 8.992 -21.328 1 30.81 12 TYR B N 1
ATOM 1288 C CA . TYR B 1 12 ? -34.188 8.062 -21.141 1 30.81 12 TYR B CA 1
ATOM 1289 C C . TYR B 1 12 ? -32.969 8.508 -21.938 1 30.81 12 TYR B C 1
ATOM 1291 O O . TYR B 1 12 ? -32.969 8.461 -23.172 1 30.81 12 TYR B O 1
ATOM 1299 N N . ASP B 1 13 ? -32.406 9.633 -21.594 1 37.44 13 ASP B N 1
ATOM 1300 C CA . ASP B 1 13 ? -31.141 9.914 -22.25 1 37.44 13 ASP B CA 1
ATOM 1301 C C . ASP B 1 13 ? -30.219 8.695 -22.188 1 37.44 13 ASP B C 1
ATOM 1303 O O . ASP B 1 13 ? -29.812 8.266 -21.109 1 37.44 13 ASP B O 1
ATOM 1307 N N . PRO B 1 14 ? -30.312 7.785 -23.109 1 38.31 14 PRO B N 1
ATOM 1308 C CA . PRO B 1 14 ? -29.406 6.645 -23.219 1 38.31 14 PRO B CA 1
ATOM 1309 C C . PRO B 1 14 ? -27.953 7.016 -22.922 1 38.31 14 PRO B C 1
ATOM 1311 O O . PRO B 1 14 ? -27.125 6.137 -22.672 1 38.31 14 PRO B O 1
ATOM 1314 N N . ASP B 1 15 ? -27.672 8.234 -23.359 1 37.03 15 ASP B N 1
ATOM 1315 C CA . ASP B 1 15 ? -26.266 8.594 -23.188 1 37.03 15 ASP B CA 1
ATOM 1316 C C . ASP B 1 15 ? -25.922 8.773 -21.719 1 37.03 15 ASP B C 1
ATOM 1318 O O . ASP B 1 15 ? -24.859 9.305 -21.391 1 37.03 15 ASP B O 1
ATOM 1322 N N . PHE B 1 16 ? -26.875 8.758 -20.844 1 32.75 16 PHE B N 1
ATOM 1323 C CA . PHE B 1 16 ? -26.453 8.711 -19.453 1 32.75 16 PHE B CA 1
ATOM 1324 C C . PHE B 1 16 ? -25.438 7.594 -19.234 1 32.75 16 PHE B C 1
ATOM 1326 O O . PHE B 1 16 ? -25.812 6.422 -19.141 1 32.75 16 PHE B O 1
ATOM 1333 N N . THR B 1 17 ? -24.5 7.605 -20.109 1 32.16 17 THR B N 1
ATOM 1334 C CA . THR B 1 17 ? -23.391 6.734 -19.734 1 32.16 17 THR B CA 1
ATOM 1335 C C . THR B 1 17 ? -22.969 6.973 -18.297 1 32.16 17 THR B C 1
ATOM 1337 O O . THR B 1 17 ? -22.781 8.117 -17.875 1 32.16 17 THR B O 1
ATOM 1340 N N . LEU B 1 18 ? -23.484 6.281 -17.359 1 33.34 18 LEU B N 1
ATOM 1341 C CA . LEU B 1 18 ? -22.859 6.305 -16.031 1 33.34 18 LEU B CA 1
ATOM 1342 C C . LEU B 1 18 ? -21.375 6.582 -16.141 1 33.34 18 LEU B C 1
ATOM 1344 O O . LEU B 1 18 ? -20.641 5.848 -16.828 1 33.34 18 LEU B O 1
ATOM 1348 N N . LYS B 1 19 ? -21.047 7.812 -16.328 1 36.47 19 LYS B N 1
ATOM 1349 C CA . LYS B 1 19 ? -19.609 8.062 -16.266 1 36.47 19 LYS B CA 1
ATOM 1350 C C . LYS B 1 19 ? -18.984 7.332 -15.086 1 36.47 19 LYS B C 1
ATOM 1352 O O . LYS B 1 19 ? -19.578 7.246 -14.008 1 36.47 19 LYS B O 1
ATOM 1357 N N . PRO B 1 20 ? -18.062 6.387 -15.328 1 37.03 20 PRO B N 1
ATOM 1358 C CA . PRO B 1 20 ? -17.344 5.684 -14.273 1 37.03 20 PRO B CA 1
ATOM 1359 C C . PRO B 1 20 ? -17.141 6.539 -13.023 1 37.03 20 PRO B C 1
ATOM 1361 O O . PRO B 1 20 ? -16.969 6.004 -11.922 1 37.03 20 PRO B O 1
ATOM 1364 N N . GLU B 1 21 ? -17.094 7.859 -13.086 1 39.88 21 GLU B N 1
ATOM 1365 C CA . GLU B 1 21 ? -16.938 8.766 -11.953 1 39.88 21 GLU B CA 1
ATOM 1366 C C . GLU B 1 21 ? -18.156 8.703 -11.031 1 39.88 21 GLU B C 1
ATOM 1368 O O . GLU B 1 21 ? -18.078 9.102 -9.867 1 39.88 21 GLU B O 1
ATOM 1373 N N . GLU B 1 22 ? -19.188 8.438 -11.461 1 41.06 22 GLU B N 1
ATOM 1374 C CA . GLU B 1 22 ? -20.438 8.609 -10.734 1 41.06 22 GLU B CA 1
ATOM 1375 C C . GLU B 1 22 ? -20.562 7.582 -9.609 1 41.06 22 GLU B C 1
ATOM 1377 O O . GLU B 1 22 ? -21.25 7.824 -8.617 1 41.06 22 GLU B O 1
ATOM 1382 N N . LEU B 1 23 ? -20 6.375 -9.828 1 40.44 23 LEU B N 1
ATOM 1383 C CA . LEU B 1 23 ? -20.219 5.391 -8.773 1 40.44 23 LEU B CA 1
ATOM 1384 C C . LEU B 1 23 ? -19.125 5.469 -7.715 1 40.44 23 LEU B C 1
ATOM 1386 O O . LEU B 1 23 ? -18.953 4.531 -6.934 1 40.44 23 LEU B O 1
ATOM 1390 N N . GLN B 1 24 ? -18.266 6.367 -7.801 1 46.22 24 GLN B N 1
ATOM 1391 C CA . GLN B 1 24 ? -17.312 6.352 -6.707 1 46.22 24 GLN B CA 1
ATOM 1392 C C . GLN B 1 24 ? -17.969 6.719 -5.383 1 46.22 24 GLN B C 1
ATOM 1394 O O . GLN B 1 24 ? -18.922 7.504 -5.355 1 46.22 24 GLN B O 1
ATOM 1399 N N . PRO B 1 25 ? -17.75 5.887 -4.363 1 50.16 25 PRO B N 1
ATOM 1400 C CA . PRO B 1 25 ? -18.312 6.309 -3.076 1 50.16 25 PRO B CA 1
ATOM 1401 C C . PRO B 1 25 ? -18.141 7.805 -2.826 1 50.16 25 PRO B C 1
ATOM 1403 O O . PRO B 1 25 ? -17.172 8.414 -3.291 1 50.16 25 PRO B O 1
ATOM 1406 N N . VAL B 1 26 ? -19.141 8.508 -2.529 1 58.5 26 VAL B N 1
ATOM 1407 C CA . VAL B 1 26 ? -19.25 9.938 -2.232 1 58.5 26 VAL B CA 1
ATOM 1408 C C . VAL B 1 26 ? -18.312 10.289 -1.074 1 58.5 26 VAL B C 1
ATOM 1410 O O . VAL B 1 26 ? -18.484 9.797 0.043 1 58.5 26 VAL B O 1
ATOM 1413 N N . VAL B 1 27 ? -16.953 10.57 -1.332 1 71.94 27 VAL B N 1
ATOM 1414 C CA . VAL B 1 27 ? -16.094 11.109 -0.292 1 71.94 27 VAL B CA 1
ATOM 1415 C C . VAL B 1 27 ? -16.469 12.57 -0.018 1 71.94 27 VAL B C 1
ATOM 1417 O O . VAL B 1 27 ? -16.672 13.344 -0.951 1 71.94 27 VAL B O 1
ATOM 1420 N N . PRO B 1 28 ? -16.812 12.859 1.268 1 80.81 28 PRO B N 1
ATOM 1421 C CA . PRO B 1 28 ? -17.156 14.25 1.596 1 80.81 28 PRO B CA 1
ATOM 1422 C C . PRO B 1 28 ? -16.062 15.234 1.187 1 80.81 28 PRO B C 1
ATOM 1424 O O . PRO B 1 28 ? -14.875 14.93 1.306 1 80.81 28 PRO B O 1
ATOM 1427 N N . GLU B 1 29 ? -16.5 16.344 0.676 1 87.25 29 GLU B N 1
ATOM 1428 C CA . GLU B 1 29 ? -15.562 17.391 0.291 1 87.25 29 GLU B CA 1
ATOM 1429 C C . GLU B 1 29 ? -14.828 17.938 1.508 1 87.25 29 GLU B C 1
ATOM 1431 O O . GLU B 1 29 ? -15.422 18.109 2.576 1 87.25 29 GLU B O 1
ATOM 1436 N N . VAL B 1 30 ? -13.523 18.156 1.317 1 91.12 30 VAL B N 1
ATOM 1437 C CA . VAL B 1 30 ? -12.695 18.781 2.35 1 91.12 30 VAL B CA 1
ATOM 1438 C C . VAL B 1 30 ? -12.172 20.125 1.856 1 91.12 30 VAL B C 1
ATOM 1440 O O . VAL B 1 30 ? -11.383 20.188 0.912 1 91.12 30 VAL B O 1
ATOM 1443 N N . PRO B 1 31 ? -12.594 21.234 2.439 1 94.5 31 PRO B N 1
ATOM 1444 C CA . PRO B 1 31 ? -12.117 22.562 2.033 1 94.5 31 PRO B CA 1
ATOM 1445 C C . PRO B 1 31 ? -10.609 22.734 2.221 1 94.5 31 PRO B C 1
ATOM 1447 O O . PRO B 1 31 ? -10.031 22.156 3.15 1 94.5 31 PRO B O 1
ATOM 1450 N N . THR B 1 32 ? -10.039 23.594 1.382 1 95.19 32 THR B N 1
ATOM 1451 C CA . THR B 1 32 ? -8.602 23.875 1.421 1 95.19 32 THR B CA 1
ATOM 1452 C C . THR B 1 32 ? -8.195 24.406 2.789 1 95.19 32 THR B C 1
ATOM 1454 O O . THR B 1 32 ? -7.117 24.078 3.293 1 95.19 32 THR B O 1
ATOM 1457 N N . GLU B 1 33 ? -9.031 25.125 3.363 1 95.94 33 GLU B N 1
ATOM 1458 C CA . GLU B 1 33 ? -8.734 25.734 4.656 1 95.94 33 GLU B CA 1
ATOM 1459 C C . GLU B 1 33 ? -8.539 24.672 5.734 1 95.94 33 GLU B C 1
ATOM 1461 O O . GLU B 1 33 ? -7.691 24.828 6.617 1 95.94 33 GLU B O 1
ATOM 1466 N N . VAL B 1 34 ? -9.328 23.641 5.703 1 96.38 34 VAL B N 1
A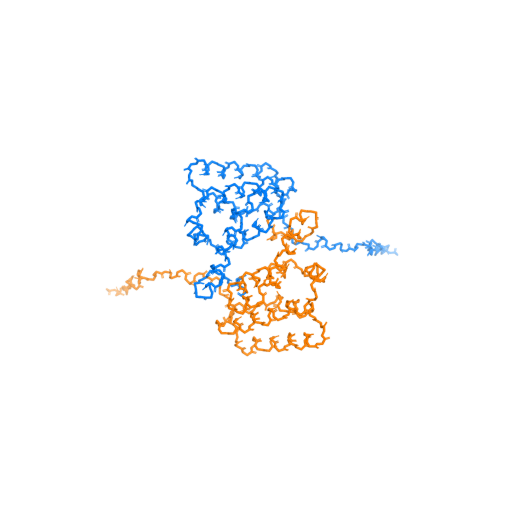TOM 1467 C CA . VAL B 1 34 ? -9.234 22.547 6.664 1 96.38 34 VAL B CA 1
ATOM 1468 C C . VAL B 1 34 ? -7.898 21.828 6.484 1 96.38 34 VAL B C 1
ATOM 1470 O O . VAL B 1 34 ? -7.234 21.484 7.469 1 96.38 34 VAL B O 1
ATOM 1473 N N . VAL B 1 35 ? -7.512 21.641 5.258 1 97.25 35 VAL B N 1
ATOM 1474 C CA . VAL B 1 35 ? -6.246 20.984 4.949 1 97.25 35 VAL B CA 1
ATOM 1475 C C . VAL B 1 35 ? -5.086 21.828 5.48 1 97.25 35 VAL B C 1
ATOM 1477 O O . VAL B 1 35 ? -4.168 21.297 6.113 1 97.25 35 VAL B O 1
ATOM 1480 N N . GLU B 1 36 ? -5.133 23.109 5.25 1 97.38 36 GLU B N 1
ATOM 1481 C CA . GLU B 1 36 ? -4.082 24.016 5.703 1 97.38 36 GLU B CA 1
ATOM 1482 C C . GLU B 1 36 ? -3.959 24 7.223 1 97.38 36 GLU B C 1
ATOM 1484 O O . GLU B 1 36 ? -2.852 24.078 7.762 1 97.38 36 GLU B O 1
ATOM 1489 N N . GLN B 1 37 ? -5.074 23.938 7.863 1 97.75 37 GLN B N 1
ATOM 1490 C CA . GLN B 1 37 ? -5.059 23.875 9.32 1 97.75 37 GLN B CA 1
ATOM 1491 C C . GLN B 1 37 ? -4.387 22.594 9.812 1 97.75 37 GLN B C 1
ATOM 1493 O O . GLN B 1 37 ? -3.604 22.625 10.766 1 97.75 37 GLN B O 1
ATOM 1498 N N . LYS B 1 38 ? -4.715 21.484 9.195 1 97.94 38 LYS B N 1
ATOM 1499 C CA . LYS B 1 38 ? -4.086 20.219 9.547 1 97.94 38 LYS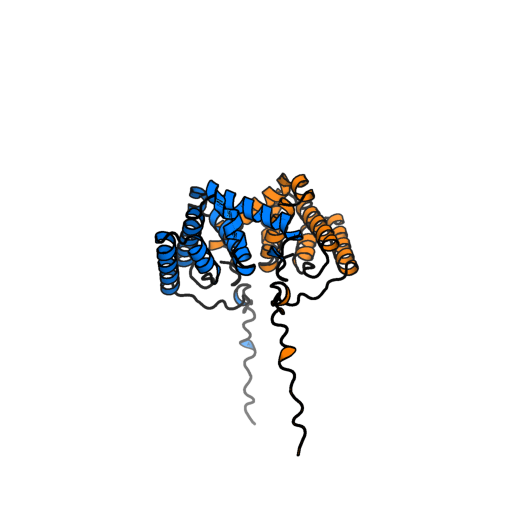 B CA 1
ATOM 1500 C C . LYS B 1 38 ? -2.578 20.281 9.312 1 97.94 38 LYS B C 1
ATOM 1502 O O . LYS B 1 38 ? -1.799 19.797 10.141 1 97.94 38 LYS B O 1
ATOM 1507 N N . VAL B 1 39 ? -2.238 20.859 8.18 1 98.31 39 VAL B N 1
ATOM 1508 C CA . VAL B 1 39 ? -0.831 20.984 7.816 1 98.31 39 VAL B CA 1
ATOM 1509 C C . VAL B 1 39 ? -0.103 21.828 8.859 1 98.31 39 VAL B C 1
ATOM 1511 O O . VAL B 1 39 ? 0.986 21.469 9.312 1 98.31 39 VAL B O 1
ATOM 1514 N N . GLN B 1 40 ? -0.709 22.906 9.258 1 98.38 40 GLN B N 1
ATOM 1515 C CA . GLN B 1 40 ? -0.108 23.797 10.242 1 98.38 40 GLN B CA 1
ATOM 1516 C C . GLN B 1 40 ? 0.073 23.094 11.586 1 98.38 40 GLN B C 1
ATOM 1518 O O . GLN B 1 40 ? 1.102 23.266 12.242 1 98.38 40 GLN B O 1
ATOM 1523 N N . GLN B 1 41 ? -0.882 22.375 11.977 1 98.31 41 GLN B N 1
ATOM 1524 C CA . GLN B 1 41 ? -0.785 21.609 13.219 1 98.31 41 GLN B CA 1
ATOM 1525 C C . GLN B 1 41 ? 0.355 20.609 13.164 1 98.31 41 GLN B C 1
ATOM 1527 O O . GLN B 1 41 ? 1.115 20.469 14.125 1 98.31 41 GLN B O 1
ATOM 1532 N N . ALA B 1 42 ? 0.478 19.891 12.094 1 98.5 42 ALA B N 1
ATOM 1533 C CA . ALA B 1 42 ? 1.553 18.922 11.922 1 98.5 42 ALA B CA 1
ATOM 1534 C C . ALA B 1 42 ? 2.918 19.609 11.945 1 98.5 42 ALA B C 1
ATOM 1536 O O . ALA B 1 42 ? 3.875 19.078 12.516 1 98.5 42 ALA B O 1
ATOM 1537 N N . ARG B 1 43 ? 2.979 20.766 11.289 1 98.12 43 ARG B N 1
ATOM 1538 C CA . ARG B 1 43 ? 4.223 21.531 11.266 1 98.12 43 ARG B CA 1
ATOM 1539 C C . ARG B 1 43 ? 4.664 21.906 12.672 1 98.12 43 ARG B C 1
ATOM 1541 O O . ARG B 1 43 ? 5.855 21.859 12.992 1 98.12 43 ARG B O 1
ATOM 1548 N N . THR B 1 44 ? 3.693 22.297 13.469 1 98.44 44 THR B N 1
ATOM 1549 C CA . THR B 1 44 ? 3.977 22.641 14.859 1 98.44 44 THR B CA 1
ATOM 1550 C C . THR B 1 44 ? 4.559 21.453 15.609 1 98.44 44 THR B C 1
ATOM 1552 O O . THR B 1 44 ? 5.539 21.594 16.344 1 98.44 44 THR B O 1
ATOM 1555 N N . LEU B 1 45 ? 4.004 20.281 15.445 1 98.56 45 LEU B N 1
ATOM 1556 C CA . LEU B 1 45 ? 4.492 19.062 16.078 1 98.56 45 LEU B CA 1
ATOM 1557 C C . LEU B 1 45 ? 5.922 18.766 15.648 1 98.56 45 LEU B C 1
ATOM 1559 O O . LEU B 1 45 ? 6.773 18.438 16.484 1 98.56 45 LEU B O 1
ATOM 1563 N N . VAL B 1 46 ? 6.184 18.922 14.344 1 98.19 46 VAL B N 1
ATOM 1564 C CA . VAL B 1 46 ? 7.516 18.656 13.805 1 98.19 46 VAL B CA 1
ATOM 1565 C C . VAL B 1 46 ? 8.516 19.641 14.398 1 98.19 46 VAL B C 1
ATOM 1567 O O . VAL B 1 46 ? 9.617 19.25 14.805 1 98.19 46 VAL B O 1
ATOM 1570 N N . SER B 1 47 ? 8.125 20.828 14.508 1 97.62 47 SER B N 1
ATOM 1571 C CA . SER B 1 47 ? 9 21.859 15.039 1 97.62 47 SER B CA 1
ATOM 1572 C C . SER B 1 47 ? 9.312 21.625 16.516 1 97.62 47 SER B C 1
ATOM 1574 O O . SER B 1 47 ? 10.367 22.031 17 1 97.62 47 SER B O 1
ATOM 1576 N N . GLN B 1 48 ? 8.461 20.922 17.234 1 98.06 48 GLN B N 1
ATOM 1577 C CA . GLN B 1 48 ? 8.617 20.625 18.656 1 98.06 48 GLN B CA 1
ATOM 1578 C C . GLN B 1 48 ? 9.398 19.328 18.859 1 98.06 48 GLN B C 1
ATOM 1580 O O . GLN B 1 48 ? 9.539 18.844 19.984 1 98.06 48 GLN B O 1
ATOM 1585 N N . GLY B 1 49 ? 9.828 18.688 17.766 1 97.12 49 GLY B N 1
ATOM 1586 C CA . GLY B 1 49 ? 10.586 17.438 17.844 1 97.12 49 GLY B CA 1
ATOM 1587 C C . GLY B 1 49 ? 9.703 16.219 17.984 1 97.12 49 GLY B C 1
ATOM 1588 O O . GLY B 1 49 ? 10.188 15.133 18.328 1 97.12 49 GLY B O 1
ATOM 1589 N N . LYS B 1 50 ? 8.414 16.406 17.75 1 98.25 50 LYS B N 1
ATOM 1590 C CA . LYS B 1 50 ? 7.441 15.32 17.875 1 98.25 50 LYS B CA 1
ATOM 1591 C C . LYS B 1 50 ? 7.066 14.75 16.516 1 98.25 50 LYS B C 1
ATOM 1593 O O . LYS B 1 50 ? 5.887 14.703 16.156 1 98.25 50 LYS B O 1
ATOM 1598 N N . ALA B 1 51 ? 8.078 14.273 15.781 1 97.75 51 ALA B N 1
ATOM 1599 C CA . ALA B 1 51 ? 7.926 13.844 14.398 1 97.75 51 ALA B CA 1
ATOM 1600 C C . ALA B 1 51 ? 6.965 12.664 14.289 1 97.75 51 ALA B C 1
ATOM 1602 O O . ALA 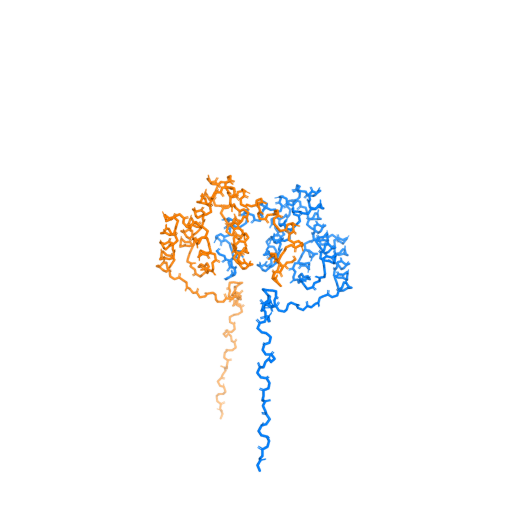B 1 51 ? 6.113 12.633 13.391 1 97.75 51 ALA B O 1
ATOM 1603 N N . VAL B 1 52 ? 7.02 11.695 15.219 1 97.81 52 VAL B N 1
ATOM 1604 C CA . VAL B 1 52 ? 6.168 10.508 15.164 1 97.81 52 VAL B CA 1
ATOM 1605 C C . VAL B 1 52 ? 4.719 10.898 15.453 1 97.81 52 VAL B C 1
ATOM 1607 O O . VAL B 1 52 ? 3.797 10.398 14.805 1 97.81 52 VAL B O 1
ATOM 1610 N N . ASP B 1 53 ? 4.48 11.812 16.375 1 98.25 53 ASP B N 1
ATOM 1611 C CA . ASP B 1 53 ? 3.141 12.32 16.656 1 98.25 53 ASP B CA 1
ATOM 1612 C C . ASP B 1 53 ? 2.566 13.039 15.438 1 98.25 53 ASP B C 1
ATOM 1614 O O . ASP B 1 53 ? 1.377 12.914 15.141 1 98.25 53 ASP B O 1
ATOM 1618 N N . ALA B 1 54 ? 3.445 13.812 14.75 1 98.69 54 ALA B N 1
ATOM 1619 C CA . ALA B 1 54 ? 3.025 14.484 13.523 1 98.69 54 ALA B CA 1
ATOM 1620 C C . ALA B 1 54 ? 2.582 13.469 12.469 1 98.69 54 ALA B C 1
ATOM 1622 O O . ALA B 1 54 ? 1.553 13.664 11.812 1 98.69 54 ALA B O 1
ATOM 1623 N N . LEU B 1 55 ? 3.336 12.391 12.367 1 98.19 55 LEU B N 1
ATOM 1624 C CA . LEU B 1 55 ? 3.018 11.352 11.398 1 98.19 55 LEU B CA 1
ATOM 1625 C C . LEU B 1 55 ? 1.688 10.688 11.734 1 98.19 55 LEU B C 1
ATOM 1627 O O . LEU B 1 55 ? 0.837 10.516 10.859 1 98.19 55 LEU B O 1
ATOM 1631 N N . LYS B 1 56 ? 1.507 10.344 13.031 1 97.62 56 LYS B N 1
ATOM 1632 C CA . LYS B 1 56 ? 0.247 9.75 13.469 1 97.62 56 LYS B CA 1
ATOM 1633 C C . LYS B 1 56 ? -0.932 10.672 13.156 1 97.62 56 LYS B C 1
ATOM 1635 O O . LYS B 1 56 ? -1.97 10.211 12.672 1 97.62 56 LYS B O 1
ATOM 1640 N N . PHE B 1 57 ? -0.714 11.93 13.391 1 98.12 57 PHE B N 1
ATOM 1641 C CA . PHE B 1 57 ? -1.744 12.93 13.164 1 98.12 57 PHE B CA 1
ATOM 1642 C C . PHE B 1 57 ? -2.096 13.016 11.68 1 98.12 57 PHE B C 1
ATOM 1644 O O . PHE B 1 57 ? -3.271 13 11.312 1 98.12 57 PHE B O 1
ATOM 1651 N N . LEU B 1 58 ? -1.117 13.039 10.805 1 98 58 LEU B N 1
ATOM 1652 C CA . LEU B 1 58 ? -1.292 13.195 9.367 1 98 58 LEU B CA 1
ATOM 1653 C C . LEU B 1 58 ? -1.924 11.945 8.758 1 98 58 LEU B C 1
ATOM 1655 O O . LEU B 1 58 ? -2.729 12.047 7.832 1 98 58 LEU B O 1
ATOM 1659 N N . LEU B 1 59 ? -1.622 10.789 9.328 1 95.31 59 LEU B N 1
ATOM 1660 C CA . LEU B 1 59 ? -2.012 9.531 8.703 1 95.31 59 LEU B CA 1
ATOM 1661 C C . LEU B 1 59 ? -3.375 9.07 9.211 1 95.31 59 LEU B C 1
ATOM 1663 O O . LEU B 1 59 ? -3.953 8.125 8.68 1 95.31 59 LEU B O 1
ATOM 1667 N N . GLN B 1 60 ? -3.902 9.742 10.219 1 94.25 60 GLN B N 1
ATOM 1668 C CA . GLN B 1 60 ? -5.152 9.328 10.844 1 94.25 60 GLN B CA 1
ATOM 1669 C C . GLN B 1 60 ? -6.348 9.648 9.945 1 94.25 60 GLN B C 1
ATOM 1671 O O . GLN B 1 60 ? -7.289 8.859 9.852 1 94.25 60 GLN B O 1
ATOM 1676 N N . ASP B 1 61 ? -6.328 10.781 9.359 1 89.5 61 ASP B N 1
ATOM 1677 C CA . ASP B 1 61 ? -7.469 11.227 8.555 1 89.5 61 ASP B CA 1
ATOM 1678 C C . ASP B 1 61 ? -7.012 12.078 7.379 1 89.5 61 ASP B C 1
ATOM 1680 O O . ASP B 1 61 ? -7.25 13.289 7.355 1 89.5 61 ASP B O 1
ATOM 1684 N N . PRO B 1 62 ? -6.473 11.375 6.352 1 91.62 62 PRO B N 1
ATOM 1685 C CA . PRO B 1 62 ? -6.035 12.148 5.188 1 91.62 62 PRO B CA 1
ATOM 1686 C C . PRO B 1 62 ? -7.188 12.852 4.477 1 91.62 62 PRO B C 1
ATOM 1688 O O . PRO B 1 62 ? -8.328 12.375 4.523 1 91.62 62 PRO B O 1
ATOM 1691 N N . PRO B 1 63 ? -6.98 13.953 3.867 1 91.44 63 PRO B N 1
ATOM 1692 C CA . PRO B 1 63 ? -8.023 14.734 3.195 1 91.44 63 PRO B CA 1
ATOM 1693 C C . PRO B 1 63 ? -8.367 14.188 1.811 1 91.44 63 PRO B C 1
ATOM 1695 O O . PRO B 1 63 ? -8.156 14.867 0.805 1 91.44 63 PRO B O 1
ATOM 1698 N N . TYR B 1 64 ? -9.078 13.117 1.779 1 84.81 64 TYR B N 1
ATOM 1699 C CA . TYR B 1 64 ? -9.391 12.406 0.544 1 84.81 64 TYR B CA 1
ATOM 1700 C C . TYR B 1 64 ? -10.281 13.25 -0.358 1 84.81 64 TYR B C 1
ATOM 1702 O O . TYR B 1 64 ? -10.203 13.156 -1.585 1 84.81 64 TYR B O 1
ATOM 1710 N N . GLY B 1 65 ? -11.102 14.086 0.2 1 84.69 65 GLY B N 1
ATOM 1711 C CA . GLY B 1 65 ? -12.055 14.875 -0.561 1 84.69 65 GLY B CA 1
ATOM 1712 C C . GLY B 1 65 ? -11.539 16.25 -0.922 1 84.69 65 GLY B C 1
ATOM 1713 O O . GLY B 1 65 ? -12.297 17.109 -1.388 1 84.69 65 GLY B O 1
ATOM 1714 N N . ALA B 1 66 ? -10.289 16.5 -0.71 1 89.19 66 ALA B N 1
ATOM 1715 C CA . ALA B 1 66 ? -9.695 17.797 -1.023 1 89.19 66 ALA B CA 1
ATOM 1716 C C . ALA B 1 66 ? -9.336 17.891 -2.504 1 89.19 66 ALA B C 1
ATOM 1718 O O . ALA B 1 66 ? -9.336 16.891 -3.217 1 89.19 66 ALA B O 1
ATOM 1719 N N . ASP B 1 67 ? -9.148 19.141 -2.979 1 85.88 67 ASP B N 1
ATOM 1720 C CA . ASP B 1 67 ? -8.703 19.312 -4.359 1 85.88 67 ASP B CA 1
ATOM 1721 C C . ASP B 1 67 ? -7.23 18.953 -4.512 1 85.88 67 ASP B C 1
ATOM 1723 O O . ASP B 1 67 ? -6.539 18.703 -3.52 1 85.88 67 ASP B O 1
ATOM 1727 N N . SER B 1 68 ? -6.758 18.891 -5.766 1 86 68 SER B N 1
ATOM 1728 C CA . SER B 1 68 ? -5.418 18.406 -6.07 1 86 68 SER B CA 1
ATOM 1729 C C . SER B 1 68 ? -4.348 19.297 -5.438 1 86 68 SER B C 1
ATOM 1731 O O . SER B 1 68 ? -3.326 18.797 -4.961 1 86 68 SER B O 1
ATOM 1733 N N . VAL B 1 69 ? -4.543 20.578 -5.473 1 89.56 69 VAL B N 1
ATOM 1734 C CA . VAL B 1 69 ? -3.561 21.5 -4.918 1 89.56 69 VAL B CA 1
ATOM 1735 C C . VAL B 1 69 ? -3.428 21.281 -3.412 1 89.56 69 VAL B C 1
ATOM 1737 O O . VAL B 1 69 ? -2.316 21.188 -2.889 1 89.56 69 VAL B O 1
ATOM 1740 N N . ALA B 1 70 ? -4.566 21.203 -2.719 1 92.31 70 ALA B N 1
ATOM 1741 C CA . ALA B 1 70 ? -4.574 20.969 -1.276 1 92.31 70 ALA B CA 1
ATOM 1742 C C . ALA B 1 70 ? -3.967 19.609 -0.936 1 92.31 70 ALA B C 1
ATOM 1744 O O . ALA B 1 70 ? -3.242 19.484 0.054 1 92.31 70 ALA B O 1
ATOM 1745 N N . LYS B 1 71 ? -4.227 18.609 -1.71 1 90.38 71 LYS B N 1
ATOM 1746 C CA . LYS B 1 71 ? -3.646 17.281 -1.505 1 90.38 71 LYS B CA 1
ATOM 1747 C C . LYS B 1 71 ? -2.131 17.312 -1.677 1 90.38 71 LYS B C 1
ATOM 1749 O O . LYS B 1 71 ? -1.403 16.625 -0.961 1 90.38 71 LYS B O 1
ATOM 1754 N N . ASP B 1 72 ? -1.663 18.125 -2.596 1 90.69 72 ASP B N 1
ATOM 1755 C CA . ASP B 1 72 ? -0.225 18.25 -2.805 1 90.69 72 ASP B CA 1
ATOM 1756 C C . ASP B 1 72 ? 0.444 18.922 -1.601 1 90.69 72 ASP B C 1
ATOM 1758 O O . ASP B 1 72 ? 1.53 18.5 -1.186 1 90.69 72 ASP B O 1
ATOM 1762 N N . ILE B 1 73 ? -0.232 19.906 -1.108 1 94.44 73 ILE B N 1
ATOM 1763 C CA . ILE B 1 73 ? 0.28 20.578 0.08 1 94.44 73 ILE B CA 1
ATOM 1764 C C . ILE B 1 73 ? 0.364 19.578 1.238 1 94.44 73 ILE B C 1
ATOM 1766 O O . ILE B 1 73 ? 1.354 19.562 1.974 1 94.44 73 ILE B O 1
ATOM 1770 N N . TYR B 1 74 ? -0.654 18.781 1.4 1 95.31 74 TYR B N 1
ATOM 1771 C CA . TYR B 1 74 ? -0.703 17.766 2.447 1 95.31 74 TYR B CA 1
ATOM 1772 C C . TYR B 1 74 ? 0.424 16.75 2.279 1 95.31 74 TYR B C 1
ATOM 1774 O O . TYR B 1 74 ? 1.101 16.391 3.248 1 95.31 74 TYR B O 1
ATOM 1782 N N . LEU B 1 75 ? 0.642 16.281 1.033 1 94.12 75 LEU B N 1
ATOM 1783 C CA . LEU B 1 75 ? 1.711 15.344 0.72 1 94.12 75 LEU B CA 1
ATOM 1784 C C . LEU B 1 75 ? 3.068 15.906 1.127 1 94.12 75 LEU B C 1
ATOM 1786 O O . LEU B 1 75 ? 3.891 15.195 1.71 1 94.12 75 LEU B O 1
ATOM 1790 N N . LEU B 1 76 ? 3.291 17.156 0.834 1 95.94 76 LEU B N 1
ATOM 1791 C CA . LEU B 1 76 ? 4.555 17.781 1.181 1 95.94 76 LEU B CA 1
ATOM 1792 C C . LEU B 1 76 ? 4.785 17.766 2.689 1 95.94 76 LEU B C 1
ATOM 1794 O O . LEU B 1 76 ? 5.906 17.531 3.146 1 95.94 76 LEU B O 1
ATOM 1798 N N . GLN B 1 77 ? 3.697 17.969 3.402 1 97.44 77 GLN B N 1
ATOM 1799 C CA . GLN B 1 77 ? 3.82 17.938 4.855 1 97.44 77 GLN B CA 1
ATOM 1800 C C . GLN B 1 77 ? 4.098 16.516 5.352 1 97.44 77 GLN B C 1
ATOM 1802 O O . GLN B 1 77 ? 4.84 16.328 6.32 1 97.44 77 GLN B O 1
ATOM 1807 N N . VAL B 1 78 ? 3.506 15.516 4.766 1 97.19 78 VAL B N 1
ATOM 1808 C CA . VAL B 1 78 ? 3.777 14.125 5.113 1 97.19 78 VAL B CA 1
ATOM 1809 C C . VAL B 1 78 ? 5.25 13.812 4.871 1 97.19 78 VAL B C 1
ATOM 1811 O O . VAL B 1 78 ? 5.918 13.234 5.73 1 97.19 78 VAL B O 1
ATOM 1814 N N . ILE B 1 79 ? 5.738 14.242 3.727 1 96.81 79 ILE B N 1
ATOM 1815 C CA . ILE B 1 79 ? 7.133 13.992 3.373 1 96.81 79 ILE B CA 1
ATOM 1816 C C . ILE B 1 79 ? 8.055 14.68 4.379 1 96.81 79 ILE B C 1
ATOM 1818 O O . ILE B 1 79 ? 9.047 14.094 4.816 1 96.81 79 ILE B O 1
ATOM 1822 N N . GLU B 1 80 ? 7.676 15.852 4.758 1 97.5 80 GLU B N 1
ATOM 1823 C CA . GLU B 1 80 ? 8.461 16.562 5.754 1 97.5 80 GLU B CA 1
ATOM 1824 C C . GLU B 1 80 ? 8.477 15.82 7.086 1 97.5 80 GLU B C 1
ATOM 1826 O O . GLU B 1 80 ? 9.523 15.711 7.727 1 97.5 80 GLU B O 1
ATOM 1831 N N . ALA B 1 81 ? 7.367 15.359 7.52 1 98.12 81 ALA B N 1
ATOM 1832 C CA . ALA B 1 81 ? 7.285 14.602 8.766 1 98.12 81 ALA B CA 1
ATOM 1833 C C . ALA B 1 81 ? 8.133 13.328 8.695 1 98.12 81 ALA B C 1
ATOM 1835 O O . ALA B 1 81 ? 8.844 12.992 9.641 1 98.12 81 ALA B O 1
ATOM 1836 N N . LEU B 1 82 ? 8.062 12.641 7.582 1 98 82 LEU B N 1
ATOM 1837 C CA . LEU B 1 82 ? 8.875 11.453 7.367 1 98 82 LEU B CA 1
ATOM 1838 C C . LEU B 1 82 ? 10.359 11.781 7.48 1 98 82 LEU B C 1
ATOM 1840 O O . LEU B 1 82 ? 11.117 11.055 8.125 1 98 82 LEU B O 1
ATOM 1844 N N . SER B 1 83 ? 10.719 12.875 6.922 1 97.25 83 SER B N 1
ATOM 1845 C CA . SER B 1 83 ? 12.125 13.281 6.859 1 97.25 83 SER B CA 1
ATOM 1846 C C . SER B 1 83 ? 12.617 13.758 8.219 1 97.25 83 SER B C 1
ATOM 1848 O O . SER B 1 83 ? 13.828 13.852 8.445 1 97.25 83 SER B O 1
ATOM 1850 N N . SER B 1 84 ? 11.695 14.047 9.117 1 97.81 84 SER B N 1
ATOM 1851 C CA . SER B 1 84 ? 12.055 14.562 10.43 1 97.81 84 SER B CA 1
ATOM 1852 C C . SER B 1 84 ? 12.305 13.43 11.422 1 97.81 84 SER B C 1
ATOM 1854 O O . SER B 1 84 ? 12.766 13.664 12.539 1 97.81 84 SER B O 1
ATOM 1856 N N . VAL B 1 85 ? 12.023 12.211 11.07 1 98.06 85 VAL B N 1
ATOM 1857 C CA . VAL B 1 85 ? 12.297 11.039 11.891 1 98.06 85 VAL B CA 1
ATOM 1858 C C . VAL B 1 85 ? 13.727 10.562 11.656 1 98.06 85 VAL B C 1
ATOM 1860 O O . VAL B 1 85 ? 14.148 10.391 10.508 1 98.06 85 VAL B O 1
ATOM 1863 N N . LYS B 1 86 ? 14.438 10.312 12.695 1 96.94 86 LYS B N 1
ATOM 1864 C CA . LYS B 1 86 ? 15.781 9.773 12.547 1 96.94 86 LYS B CA 1
ATOM 1865 C C . LYS B 1 86 ? 15.758 8.406 11.867 1 96.94 86 LYS B C 1
ATOM 1867 O O . LYS B 1 86 ? 14.898 7.574 12.156 1 96.94 86 LYS B O 1
ATOM 1872 N N . GLN B 1 87 ? 16.766 8.219 10.961 1 95.81 87 GLN B N 1
ATOM 1873 C CA . GLN B 1 87 ? 16.844 6.973 10.203 1 95.81 87 GLN B CA 1
ATOM 1874 C C . GLN B 1 87 ? 16.828 5.762 11.125 1 95.81 87 GLN B C 1
ATOM 1876 O O . GLN B 1 87 ? 16.172 4.758 10.828 1 95.81 87 GLN B O 1
ATOM 1881 N N . SER B 1 88 ? 17.484 5.855 12.266 1 96.06 88 SER B N 1
ATOM 1882 C CA . SER B 1 88 ? 17.578 4.758 13.219 1 96.06 88 SER B CA 1
ATOM 1883 C C . SER B 1 88 ? 16.234 4.457 13.867 1 96.06 88 SER B C 1
ATOM 1885 O O . SER B 1 88 ? 16.031 3.385 14.438 1 96.06 88 SER B O 1
ATOM 1887 N N . ASP B 1 89 ? 15.266 5.426 13.805 1 96.88 89 ASP B N 1
ATOM 1888 C CA . ASP B 1 89 ? 14.016 5.316 14.555 1 96.88 89 ASP B CA 1
ATOM 1889 C C . ASP B 1 89 ? 12.859 4.938 13.633 1 96.88 89 ASP B C 1
ATOM 1891 O O . ASP B 1 89 ? 11.719 4.805 14.086 1 96.88 89 ASP B O 1
ATOM 1895 N N . ILE B 1 90 ? 13.156 4.699 12.375 1 96.69 90 ILE B N 1
ATOM 1896 C CA . ILE B 1 90 ? 12.094 4.492 11.391 1 96.69 90 ILE B CA 1
ATOM 1897 C C . ILE B 1 90 ? 11.328 3.213 11.711 1 96.69 90 ILE B C 1
ATOM 1899 O O . ILE B 1 90 ? 10.094 3.209 11.734 1 96.69 90 ILE B O 1
ATOM 1903 N N . SER B 1 91 ? 12.047 2.148 12.055 1 93.31 91 SER B N 1
ATOM 1904 C CA . SER B 1 91 ? 11.375 0.885 12.359 1 93.31 91 SER B CA 1
ATOM 1905 C C . SER B 1 91 ? 10.453 1.02 13.562 1 93.31 91 SER B C 1
ATOM 1907 O O . SER B 1 91 ? 9.312 0.56 13.531 1 93.31 91 SER B O 1
ATOM 1909 N N . SER B 1 92 ? 10.945 1.628 14.555 1 94 92 SER B N 1
ATOM 1910 C CA . SER B 1 92 ? 10.141 1.813 15.758 1 94 92 SER B CA 1
ATOM 1911 C C . SER B 1 92 ? 8.961 2.742 15.492 1 94 92 SER B C 1
ATOM 1913 O O . SER B 1 92 ? 7.871 2.535 16.031 1 94 92 SER B O 1
ATOM 1915 N N . ALA B 1 93 ? 9.156 3.803 14.672 1 95.44 93 ALA B N 1
ATOM 1916 C CA . ALA B 1 93 ? 8.078 4.719 14.312 1 95.44 93 ALA B CA 1
ATOM 1917 C C . ALA B 1 93 ? 6.945 3.984 13.602 1 95.44 93 ALA B C 1
ATOM 1919 O O . ALA B 1 93 ? 5.77 4.199 13.906 1 95.44 93 ALA B O 1
ATOM 1920 N N . ILE B 1 94 ? 7.332 3.104 12.688 1 93.56 94 ILE B N 1
ATOM 1921 C CA . ILE B 1 94 ? 6.336 2.322 11.961 1 93.56 94 ILE B CA 1
ATOM 1922 C C . ILE B 1 94 ? 5.562 1.438 12.938 1 93.56 94 ILE B C 1
ATOM 1924 O O . ILE B 1 94 ? 4.344 1.291 12.82 1 93.56 94 ILE B O 1
ATOM 1928 N N . GLY B 1 95 ? 6.297 0.881 13.922 1 89.31 95 GLY B N 1
ATOM 1929 C CA . GLY B 1 95 ? 5.68 0.033 14.93 1 89.31 95 GLY B CA 1
ATOM 1930 C C . GLY B 1 95 ? 4.668 0.768 15.789 1 89.31 95 GLY B C 1
ATOM 1931 O O . GLY B 1 95 ? 3.766 0.151 16.359 1 89.31 95 GLY B O 1
ATOM 1932 N N . GLU B 1 96 ? 4.762 2.082 15.891 1 92.44 96 GLU B N 1
ATOM 1933 C CA . GLU B 1 96 ? 3.861 2.887 16.719 1 92.44 96 GLU B CA 1
ATOM 1934 C C . GLU B 1 96 ? 2.576 3.217 15.961 1 92.44 96 GLU B C 1
ATOM 1936 O O . GLU B 1 96 ? 1.599 3.672 16.562 1 92.44 96 GLU B O 1
ATOM 1941 N N . LEU B 1 97 ? 2.553 3.041 14.648 1 91.12 97 LEU B N 1
ATOM 1942 C CA . LEU B 1 97 ? 1.376 3.291 13.828 1 91.12 97 LEU B CA 1
ATOM 1943 C C . LEU B 1 97 ? 0.402 2.121 13.898 1 91.12 97 LEU B C 1
ATOM 1945 O O . LEU B 1 97 ? 0.82 0.962 13.945 1 91.12 97 LEU B O 1
ATOM 1949 N N . ASP B 1 98 ? -0.868 2.455 13.961 1 84.94 98 ASP B N 1
ATOM 1950 C CA . ASP B 1 98 ? -1.839 1.371 13.859 1 84.94 98 ASP B CA 1
ATOM 1951 C C . ASP B 1 98 ? -1.95 0.869 12.422 1 84.94 98 ASP B C 1
ATOM 1953 O O . ASP B 1 98 ? -1.336 1.432 11.508 1 84.94 98 ASP B O 1
ATOM 1957 N N . ALA B 1 99 ? -2.725 -0.145 12.133 1 80.31 99 ALA B N 1
ATOM 1958 C CA . ALA B 1 99 ? -2.783 -0.817 10.836 1 80.31 99 ALA B CA 1
ATOM 1959 C C . ALA B 1 99 ? -3.299 0.126 9.758 1 80.31 99 ALA B C 1
ATOM 1961 O O . ALA B 1 99 ? -2.801 0.116 8.625 1 80.31 99 ALA B O 1
ATOM 1962 N N . ASP B 1 100 ? -4.324 0.882 10.117 1 83.06 100 ASP B N 1
ATOM 1963 C CA . ASP B 1 100 ? -4.867 1.849 9.172 1 83.06 100 ASP B CA 1
ATOM 1964 C C . ASP B 1 100 ? -3.83 2.914 8.82 1 83.06 100 ASP B C 1
ATOM 1966 O O . ASP B 1 100 ? -3.68 3.281 7.652 1 83.06 100 ASP B O 1
ATOM 1970 N N . GLN B 1 101 ? -3.098 3.338 9.82 1 88.81 101 GLN B N 1
ATOM 1971 C CA . GLN B 1 101 ? -2.059 4.344 9.609 1 88.81 101 GLN B CA 1
ATOM 1972 C C . GLN B 1 101 ? -0.917 3.789 8.766 1 88.81 101 GLN B C 1
ATOM 1974 O O . GLN B 1 101 ? -0.361 4.496 7.926 1 88.81 101 GLN B O 1
ATOM 1979 N N . GLN B 1 102 ? -0.587 2.572 8.984 1 86.19 102 GLN B N 1
ATOM 1980 C CA . GLN B 1 102 ? 0.452 1.938 8.18 1 86.19 102 GLN B CA 1
ATOM 1981 C C . GLN B 1 102 ? 0.025 1.827 6.719 1 86.19 102 GLN B C 1
ATOM 1983 O O . GLN B 1 102 ? 0.828 2.059 5.812 1 86.19 102 GLN B O 1
ATOM 1988 N N . ASP B 1 103 ? -1.223 1.457 6.559 1 81.56 103 ASP B N 1
ATOM 1989 C CA . ASP B 1 103 ? -1.751 1.396 5.199 1 81.56 103 ASP B CA 1
ATOM 1990 C C . ASP B 1 103 ? -1.671 2.758 4.516 1 81.56 103 ASP B C 1
ATOM 1992 O O . ASP B 1 103 ? -1.243 2.857 3.363 1 81.56 103 ASP B O 1
ATOM 1996 N N . VAL B 1 104 ? -2.072 3.785 5.23 1 88.06 104 VAL B N 1
ATOM 1997 C CA . VAL B 1 104 ? -2.047 5.145 4.699 1 88.06 104 VAL B CA 1
ATOM 1998 C C . VAL B 1 104 ? -0.602 5.574 4.449 1 88.06 104 VAL B C 1
ATOM 2000 O O . VAL B 1 104 ? -0.311 6.25 3.459 1 88.06 104 VAL B O 1
ATOM 2003 N N . LEU B 1 105 ? 0.349 5.156 5.293 1 92 105 LEU B N 1
ATOM 2004 C CA . LEU B 1 105 ? 1.768 5.449 5.117 1 92 105 LEU B CA 1
ATOM 2005 C C . LEU B 1 105 ? 2.27 4.914 3.779 1 92 105 LEU B C 1
ATOM 2007 O O . LEU B 1 105 ? 2.877 5.652 3 1 92 105 LEU B O 1
ATOM 2011 N N . VAL B 1 106 ? 1.968 3.74 3.529 1 87 106 VAL B N 1
ATOM 2012 C CA . VAL B 1 106 ? 2.424 3.096 2.303 1 87 106 VAL B CA 1
ATOM 2013 C C . VAL B 1 106 ? 1.891 3.855 1.09 1 87 106 VAL B C 1
ATOM 2015 O O . VAL B 1 106 ? 2.623 4.09 0.125 1 87 106 VAL B O 1
ATOM 2018 N N . LYS B 1 107 ? 0.646 4.277 1.224 1 84.94 107 LYS B N 1
ATOM 2019 C CA . LYS B 1 107 ? 0.053 5.062 0.144 1 84.94 107 LYS B CA 1
ATOM 2020 C C . LYS B 1 107 ? 0.822 6.363 -0.078 1 84.94 107 LYS B C 1
ATOM 2022 O O . LYS B 1 107 ? 1.111 6.73 -1.218 1 84.94 107 LYS B O 1
ATOM 2027 N N . TYR B 1 108 ? 1.173 6.992 0.948 1 90.94 108 TYR B N 1
ATOM 2028 C CA . TYR B 1 108 ? 1.888 8.258 0.816 1 90.94 108 TYR B CA 1
ATOM 2029 C C . TYR B 1 108 ? 3.32 8.031 0.35 1 90.94 108 TYR B C 1
ATOM 2031 O O . TYR B 1 108 ? 3.889 8.859 -0.365 1 90.94 108 TYR B O 1
ATOM 2039 N N . LEU B 1 109 ? 3.92 6.938 0.717 1 90.88 109 LEU B N 1
ATOM 2040 C CA . LEU B 1 109 ? 5.246 6.617 0.201 1 90.88 109 LEU B CA 1
ATOM 2041 C C . LEU B 1 109 ? 5.211 6.438 -1.313 1 90.88 109 LEU B C 1
ATOM 2043 O O . LEU B 1 109 ? 6.07 6.965 -2.025 1 90.88 109 LEU B O 1
ATOM 2047 N N . TYR B 1 110 ? 4.207 5.797 -1.779 1 85 110 TYR B N 1
ATOM 2048 C CA . TYR B 1 110 ? 4.035 5.582 -3.213 1 85 110 TYR B CA 1
ATOM 2049 C C . TYR B 1 110 ? 3.82 6.906 -3.938 1 85 110 TYR B C 1
ATOM 2051 O O . TYR B 1 110 ? 4.453 7.168 -4.965 1 85 110 TYR B O 1
ATOM 2059 N N . LYS B 1 111 ? 2.916 7.652 -3.361 1 86.5 111 LYS B N 1
ATOM 2060 C CA . LYS B 1 111 ? 2.619 8.953 -3.961 1 86.5 111 LYS B CA 1
ATOM 2061 C C . LYS B 1 111 ? 3.844 9.859 -3.938 1 86.5 111 LYS B C 1
ATOM 2063 O O . LYS B 1 111 ? 4.133 10.547 -4.922 1 86.5 111 LYS B O 1
ATOM 2068 N N . GLY B 1 112 ? 4.508 9.906 -2.826 1 90.75 112 GLY B N 1
ATOM 2069 C CA . GLY B 1 112 ? 5.699 10.727 -2.678 1 90.75 112 GLY B CA 1
ATOM 2070 C C . GLY B 1 112 ? 6.812 10.344 -3.633 1 90.75 112 GLY B C 1
ATOM 2071 O O . GLY B 1 112 ? 7.445 11.211 -4.238 1 90.75 112 GLY B O 1
ATOM 2072 N N . MET B 1 113 ? 7.047 9.102 -3.822 1 88.31 113 MET B N 1
ATOM 2073 C CA . MET B 1 113 ? 8.117 8.625 -4.688 1 88.31 113 MET B CA 1
ATOM 2074 C C . MET B 1 113 ? 7.836 8.961 -6.148 1 88.31 113 MET B C 1
ATOM 2076 O O . MET B 1 113 ? 8.758 9.047 -6.961 1 88.31 113 MET B O 1
ATOM 2080 N N . GLY B 1 114 ? 6.629 9.125 -6.484 1 84.31 114 GLY B N 1
ATOM 2081 C CA . GLY B 1 114 ? 6.254 9.516 -7.836 1 84.31 114 GLY B CA 1
ATOM 2082 C C . GLY B 1 114 ? 6.195 11.016 -8.031 1 84.31 114 GLY B C 1
ATOM 2083 O O . GLY B 1 114 ? 5.957 11.5 -9.141 1 84.31 114 GLY B O 1
ATOM 208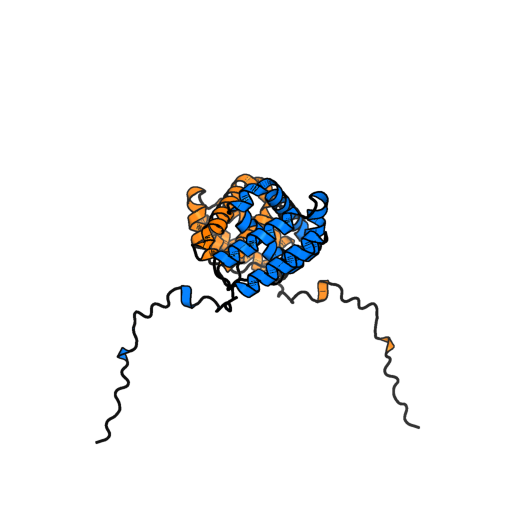4 N N . SER B 1 115 ? 6.34 11.727 -6.953 1 85.88 115 SER B N 1
ATOM 2085 C CA . SER B 1 115 ? 6.238 13.18 -7 1 85.88 115 SER B CA 1
ATOM 2086 C C . SER B 1 115 ? 7.609 13.82 -7.172 1 85.88 115 SER B C 1
ATOM 2088 O O . SER B 1 115 ? 8.633 13.203 -6.883 1 85.88 115 SER B O 1
ATOM 2090 N N . GLY B 1 116 ? 7.535 15.055 -7.633 1 84.81 116 GLY B N 1
ATOM 2091 C CA . GLY B 1 116 ? 8.773 15.805 -7.746 1 84.81 116 GLY B CA 1
ATOM 2092 C C . GLY B 1 116 ? 9.469 16 -6.414 1 84.81 116 GLY B C 1
ATOM 2093 O O . GLY B 1 116 ? 10.688 15.812 -6.309 1 84.81 116 GLY B O 1
ATOM 2094 N N . GLU B 1 117 ? 8.758 16.375 -5.453 1 83.25 117 GLU B N 1
ATOM 2095 C CA . GLU B 1 117 ? 9.32 16.578 -4.125 1 83.25 117 GLU B CA 1
ATOM 2096 C C . GLU B 1 117 ? 9.867 15.281 -3.545 1 83.25 117 GLU B C 1
ATOM 2098 O O . GLU B 1 117 ? 10.93 15.281 -2.924 1 83.25 117 GLU B O 1
ATOM 2103 N N . GLY B 1 118 ? 9.148 14.25 -3.689 1 85 118 GLY B N 1
ATOM 2104 C CA . GLY B 1 118 ? 9.609 12.961 -3.213 1 85 118 GLY B CA 1
ATOM 2105 C C . GLY B 1 118 ? 10.906 12.516 -3.857 1 85 118 GLY B C 1
ATOM 2106 O O . GLY B 1 118 ? 11.758 11.898 -3.205 1 85 118 GLY B O 1
ATOM 2107 N N . ARG B 1 119 ? 11.047 12.891 -5.023 1 85.25 119 ARG B N 1
ATOM 2108 C CA . ARG B 1 119 ? 12.281 12.539 -5.723 1 85.25 119 ARG B CA 1
ATOM 2109 C C . ARG B 1 119 ? 13.484 13.227 -5.09 1 85.25 119 ARG B C 1
ATOM 2111 O O . ARG B 1 119 ? 14.578 12.656 -5.035 1 85.25 119 ARG B O 1
ATOM 2118 N N . LYS B 1 120 ? 13.227 14.383 -4.59 1 89.81 120 LYS B N 1
ATOM 2119 C CA . LYS B 1 120 ? 14.297 15.117 -3.906 1 89.81 120 LYS B CA 1
ATOM 2120 C C . LYS B 1 120 ? 14.68 14.43 -2.6 1 89.81 120 LYS B C 1
ATOM 2122 O O . LYS B 1 120 ? 15.805 14.578 -2.123 1 89.81 120 LYS B O 1
ATOM 2127 N N . GLN B 1 121 ? 13.766 13.758 -2.014 1 91.06 121 GLN B N 1
ATOM 2128 C CA . GLN B 1 121 ? 13.969 13.047 -0.758 1 91.06 121 GLN B CA 1
ATOM 2129 C C . GLN B 1 121 ? 13.969 11.531 -0.981 1 91.06 121 GLN B C 1
ATOM 2131 O O . GLN B 1 121 ? 13.469 10.781 -0.144 1 91.06 121 GLN B O 1
ATOM 2136 N N . SER B 1 122 ? 14.406 11.117 -2.148 1 89.25 122 SER B N 1
ATOM 2137 C CA . SER B 1 122 ? 14.266 9.727 -2.564 1 89.25 122 SER B CA 1
ATOM 2138 C C . SER B 1 122 ? 14.953 8.781 -1.586 1 89.25 122 SER B C 1
ATOM 2140 O O . SER B 1 122 ? 14.422 7.723 -1.251 1 89.25 122 SER B O 1
ATOM 2142 N N . GLY B 1 123 ? 16.172 9.164 -1.135 1 93.12 123 GLY B N 1
ATOM 2143 C CA . GLY B 1 123 ? 16.859 8.336 -0.166 1 93.12 123 GLY B CA 1
ATOM 2144 C C . GLY B 1 123 ? 16.062 8.078 1.093 1 93.12 123 GLY B C 1
ATOM 2145 O O . GLY B 1 123 ? 15.961 6.941 1.556 1 93.12 123 GLY B O 1
ATOM 2146 N N . THR B 1 124 ? 15.508 9.109 1.595 1 95.44 124 THR B N 1
ATOM 2147 C CA . THR B 1 124 ? 14.703 9.008 2.803 1 95.44 124 THR B CA 1
ATOM 2148 C C . THR B 1 124 ? 13.453 8.156 2.549 1 95.44 124 THR B C 1
ATOM 2150 O O . THR B 1 124 ? 13.141 7.258 3.33 1 95.44 124 THR B O 1
ATOM 2153 N N . LEU B 1 125 ? 12.727 8.422 1.456 1 94.44 125 LEU B N 1
ATOM 2154 C CA . LEU B 1 125 ? 11.508 7.691 1.136 1 94.44 125 LEU B CA 1
ATOM 2155 C C . LEU B 1 125 ? 11.812 6.219 0.879 1 94.44 125 LEU B C 1
ATOM 2157 O O . LEU B 1 125 ? 11.047 5.344 1.288 1 94.44 125 LEU B O 1
ATOM 2161 N N . LEU B 1 126 ? 12.945 5.949 0.295 1 91.81 126 LEU B N 1
ATOM 2162 C CA . LEU B 1 126 ? 13.359 4.574 0.048 1 91.81 126 LEU B CA 1
ATOM 2163 C C . LEU B 1 126 ? 13.648 3.848 1.359 1 91.81 126 LEU B C 1
ATOM 2165 O O . LEU B 1 126 ? 13.305 2.674 1.512 1 91.81 126 LEU B O 1
ATOM 2169 N N . ASN B 1 127 ? 14.297 4.555 2.264 1 95.31 127 ASN B N 1
ATOM 2170 C CA . ASN B 1 127 ? 14.555 3.957 3.568 1 95.31 127 ASN B CA 1
ATOM 2171 C C . ASN B 1 127 ? 13.258 3.58 4.277 1 95.31 127 ASN B C 1
ATOM 2173 O O . ASN B 1 127 ? 13.141 2.488 4.84 1 95.31 127 ASN B O 1
ATOM 2177 N N . TRP B 1 128 ? 12.336 4.469 4.23 1 95 128 TRP B N 1
ATOM 2178 C CA . TRP B 1 128 ? 11.023 4.18 4.797 1 95 128 TRP B CA 1
ATOM 2179 C C . TRP B 1 128 ? 10.383 2.984 4.102 1 95 128 TRP B C 1
ATOM 2181 O O . TRP B 1 128 ? 9.836 2.098 4.758 1 95 128 TRP B O 1
ATOM 2191 N N . PHE B 1 129 ? 10.531 2.992 2.824 1 88.62 129 PHE B N 1
ATOM 2192 C CA . PHE B 1 129 ? 9.992 1.901 2.018 1 88.62 129 PHE B CA 1
ATOM 2193 C C . PHE B 1 129 ? 10.633 0.575 2.402 1 88.62 129 PHE B C 1
ATOM 2195 O O . PHE B 1 129 ? 9.938 -0.406 2.668 1 88.62 129 PHE B O 1
ATOM 2202 N N . ASP B 1 130 ? 11.844 0.538 2.504 1 90.31 130 ASP B N 1
ATOM 2203 C CA . ASP B 1 130 ? 12.594 -0.661 2.865 1 90.31 130 ASP B CA 1
ATOM 2204 C C . ASP B 1 130 ? 12.164 -1.187 4.234 1 90.31 130 ASP B C 1
ATOM 2206 O O . ASP B 1 130 ? 11.984 -2.393 4.414 1 90.31 130 ASP B O 1
ATOM 2210 N N . LYS B 1 131 ? 12.023 -0.303 5.125 1 92.12 131 LYS B N 1
ATOM 2211 C CA . LYS B 1 131 ? 11.656 -0.72 6.477 1 92.12 131 LYS B CA 1
ATOM 2212 C C . LYS B 1 131 ? 10.227 -1.24 6.52 1 92.12 131 LYS B C 1
ATOM 2214 O O . LYS B 1 131 ? 9.914 -2.162 7.277 1 92.12 131 LYS B O 1
ATOM 2219 N N . THR B 1 132 ? 9.328 -0.613 5.723 1 88.75 132 THR B N 1
ATOM 2220 C CA . THR B 1 132 ? 7.961 -1.122 5.645 1 88.75 132 THR B CA 1
ATOM 2221 C C . THR B 1 132 ? 7.941 -2.537 5.074 1 88.75 132 THR B C 1
ATOM 2223 O O . THR B 1 132 ? 7.168 -3.383 5.523 1 88.75 132 THR B O 1
ATOM 2226 N N . ILE B 1 133 ? 8.812 -2.854 4.094 1 85.75 133 ILE B N 1
ATOM 2227 C CA . ILE B 1 133 ? 8.922 -4.176 3.488 1 85.75 133 ILE B CA 1
ATOM 2228 C C . ILE B 1 133 ? 9.43 -5.18 4.523 1 85.75 133 ILE B C 1
ATOM 2230 O O . ILE B 1 133 ? 8.906 -6.293 4.621 1 85.75 133 ILE B O 1
ATOM 2234 N N . GLU B 1 134 ? 10.445 -4.832 5.273 1 85.62 134 GLU B N 1
ATOM 2235 C CA . GLU B 1 134 ? 11.008 -5.688 6.312 1 85.62 134 GLU B CA 1
ATOM 2236 C C . GLU B 1 134 ? 9.953 -6.086 7.336 1 85.62 134 GLU B C 1
ATOM 2238 O O . GLU B 1 134 ? 9.852 -7.258 7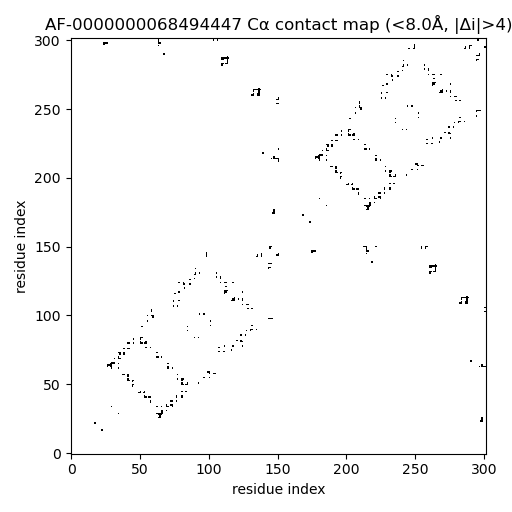.707 1 85.62 134 GLU B O 1
ATOM 2243 N N . ILE B 1 135 ? 9.188 -5.121 7.691 1 81.12 135 ILE B N 1
ATOM 2244 C CA . ILE B 1 135 ? 8.164 -5.344 8.711 1 81.12 135 ILE B CA 1
ATOM 2245 C C . ILE B 1 135 ? 7.051 -6.215 8.133 1 81.12 135 ILE B C 1
ATOM 2247 O O . ILE B 1 135 ? 6.523 -7.094 8.82 1 81.12 135 ILE B O 1
ATOM 2251 N N . ALA B 1 136 ? 6.629 -5.969 6.891 1 74.38 136 ALA B N 1
ATOM 2252 C CA . ALA B 1 136 ? 5.594 -6.75 6.223 1 74.38 136 ALA B CA 1
ATOM 2253 C C . ALA B 1 136 ? 6.027 -8.203 6.055 1 74.38 136 ALA B C 1
ATOM 2255 O O . ALA B 1 136 ? 5.211 -9.117 6.18 1 74.38 136 ALA B O 1
ATOM 2256 N N . GLY B 1 137 ? 7.297 -8.383 5.613 1 73.19 137 GLY B N 1
ATOM 2257 C CA . GLY B 1 137 ? 7.824 -9.734 5.473 1 73.19 137 GLY B CA 1
ATOM 2258 C C . GLY B 1 137 ? 7.859 -10.5 6.781 1 73.19 137 GLY B C 1
ATOM 2259 O O . GLY B 1 137 ? 7.684 -11.719 6.797 1 73.19 137 GLY B O 1
ATOM 2260 N N . GLU B 1 138 ? 8.336 -9.781 7.844 1 62.06 138 GLU B N 1
ATOM 2261 C CA . GLU B 1 138 ? 8.367 -10.391 9.172 1 62.06 138 GLU B CA 1
ATOM 2262 C C . GLU B 1 138 ? 6.957 -10.656 9.695 1 62.06 138 GLU B C 1
ATOM 2264 O O . GLU B 1 138 ? 6.762 -11.484 10.578 1 62.06 138 GLU B O 1
ATOM 2269 N N . GLY B 1 139 ? 6.059 -9.633 9.359 1 52.28 139 GLY B N 1
ATOM 2270 C CA . GLY B 1 139 ? 4.688 -9.625 9.859 1 52.28 139 GLY B CA 1
ATOM 2271 C C . GLY B 1 139 ? 3.996 -10.969 9.703 1 52.28 139 GLY B C 1
ATOM 2272 O O . GLY B 1 139 ? 2.824 -11.109 10.055 1 52.28 139 GLY B O 1
ATOM 2273 N N . SER B 1 140 ? 4.348 -12.031 8.93 1 46.34 140 SER B N 1
ATOM 2274 C CA . SER B 1 140 ? 3.703 -13.242 9.43 1 46.34 140 SER B CA 1
ATOM 2275 C C . SER B 1 140 ? 3.707 -13.273 10.953 1 46.34 140 SER B C 1
ATOM 2277 O O . SER B 1 140 ? 2.734 -13.703 11.578 1 46.34 140 SER B O 1
ATOM 2279 N N . ILE B 1 141 ? 4.832 -13.305 11.688 1 37.12 141 ILE B N 1
ATOM 2280 C CA . ILE B 1 141 ? 4.805 -13.273 13.148 1 37.12 141 ILE B CA 1
ATOM 2281 C C . ILE B 1 141 ? 4.055 -12.031 13.625 1 37.12 141 ILE B C 1
ATOM 2283 O O . ILE B 1 141 ? 3.24 -12.109 14.547 1 37.12 141 ILE B O 1
ATOM 2287 N N . VAL B 1 142 ? 4.617 -10.867 13.625 1 35.62 142 VAL B N 1
ATOM 2288 C CA . VAL B 1 142 ? 4.039 -9.688 14.258 1 35.62 142 VAL B CA 1
ATOM 2289 C C . VAL B 1 142 ? 2.777 -9.266 13.508 1 35.62 142 VAL B C 1
ATOM 2291 O O . VAL B 1 142 ? 2.67 -9.469 12.297 1 35.62 142 VAL B O 1
ATOM 2294 N N . ARG B 1 143 ? 1.703 -8.57 14.188 1 39 143 ARG B N 1
ATOM 2295 C CA . ARG B 1 143 ? 0.345 -8.047 14.086 1 39 143 ARG B CA 1
ATOM 2296 C C . ARG B 1 143 ? 0.173 -7.215 12.82 1 39 143 ARG B C 1
ATOM 2298 O O . ARG B 1 143 ? -0.892 -6.637 12.594 1 39 143 ARG B O 1
ATOM 2305 N N . TYR B 1 144 ? 1.274 -6.848 12.344 1 37.5 144 TYR B N 1
ATOM 2306 C CA . TYR B 1 144 ? 1.018 -5.57 11.688 1 37.5 144 TYR B CA 1
ATOM 2307 C C . TYR B 1 144 ? -0.08 -5.711 10.641 1 37.5 144 TYR B C 1
ATOM 2309 O O . TYR B 1 144 ? -1.002 -4.895 10.586 1 37.5 144 TYR B O 1
ATOM 2317 N N . LEU B 1 145 ? 0.324 -6.266 9.547 1 40.44 145 LEU B N 1
ATOM 2318 C CA . LEU B 1 145 ? -0.663 -6.117 8.484 1 40.44 145 LEU B CA 1
ATOM 2319 C C . LEU B 1 145 ? -1.911 -6.941 8.781 1 40.44 145 LEU B C 1
ATOM 2321 O O . LEU B 1 145 ? -2.771 -7.105 7.91 1 40.44 145 LEU B O 1
ATOM 2325 N N . SER B 1 146 ? -1.828 -7.715 9.695 1 36.5 146 SER B N 1
ATOM 2326 C CA . SER B 1 146 ? -2.832 -8.688 10.109 1 36.5 146 SER B CA 1
ATOM 2327 C C . SER B 1 146 ? -4.219 -8.055 10.18 1 36.5 146 SER B C 1
ATOM 2329 O O . SER B 1 146 ? -5.184 -8.711 10.578 1 36.5 146 SER B O 1
ATOM 2331 N N . ASP B 1 147 ? -4.23 -6.887 10.453 1 40.56 147 ASP B N 1
ATOM 2332 C CA . ASP B 1 147 ? -5.617 -6.43 10.508 1 40.56 147 ASP B CA 1
ATOM 2333 C C . ASP B 1 147 ? -6.414 -6.941 9.312 1 40.56 147 ASP B C 1
ATOM 2335 O O . ASP B 1 147 ? -5.855 -7.172 8.242 1 40.56 147 ASP B O 1
ATOM 2339 N N . LYS B 1 148 ? -7.383 -7.703 9.719 1 40.84 148 LYS B N 1
ATOM 2340 C CA . LYS B 1 148 ? -8.398 -8.328 8.867 1 40.84 148 LYS B CA 1
ATOM 2341 C C . LYS B 1 148 ? -8.445 -7.66 7.496 1 40.84 148 LYS B C 1
ATOM 2343 O O . LYS B 1 148 ? -9.102 -8.156 6.582 1 40.84 148 LYS B O 1
ATOM 2348 N N . ARG B 1 149 ? -7.609 -6.496 7.473 1 42.19 149 ARG B N 1
ATOM 2349 C CA . ARG B 1 149 ? -7.562 -5.676 6.266 1 42.19 149 ARG B CA 1
ATOM 2350 C C . ARG B 1 149 ? -6.242 -5.867 5.523 1 42.19 149 ARG B C 1
ATOM 2352 O O . ARG B 1 149 ? -6.023 -5.262 4.473 1 42.19 149 ARG B O 1
ATOM 2359 N N . PHE B 1 150 ? -5.406 -6.816 6.195 1 48.38 150 PHE B N 1
ATOM 2360 C CA . PHE B 1 150 ? -4.156 -7.047 5.48 1 48.38 150 PHE B CA 1
ATOM 2361 C C . PHE B 1 150 ? -4.117 -8.453 4.902 1 48.38 150 PHE B C 1
ATOM 2363 O O . PHE B 1 150 ? -4.688 -9.383 5.477 1 48.38 150 PHE B O 1
ATOM 2370 N N . VAL B 1 151 ? -3.633 -8.766 3.729 1 50.47 151 VAL B N 1
ATOM 2371 C CA . VAL B 1 151 ? -3.586 -9.992 2.938 1 50.47 151 VAL B CA 1
ATOM 2372 C C . VAL B 1 151 ? -2.506 -10.922 3.486 1 50.47 151 VAL B C 1
ATOM 2374 O O . VAL B 1 151 ? -1.537 -10.461 4.098 1 50.47 151 VAL B O 1
#

InterPro domains:
  IPR006789 Actin-related protein 2/3 complex subunit 5 [PF04699] (3-151)
  IPR006789 Actin-related protein 2/3 complex subunit 5 [PIRSF039096] (2-151)
  IPR006789 Actin-related protein 2/3 complex subunit 5 [PTHR12644] (2-149)
  IPR036743 Actin-related protein 2/3 complex subunit 5 superfamily [G3DSA:1.25.40.190] (1-151)
  IPR036743 Actin-related protein 2/3 complex subunit 5 superfamily [SSF69103] (2-151)

Radius of gyration: 23.7 Å; Cα contacts (8 Å, |Δi|>4): 326; chains: 2; bounding box: 80×52×80 Å

Nearest PDB structures (foldseek):
  3dxm-assembly1_G  TM=7.602E-01  e=1.984E-04  Bos taurus
  7jpn-assembly1_G  TM=7.506E-01  e=2.664E-04  Bos taurus
  7aqk-assembly1_g  TM=7.452E-01  e=3.944E-04  Mus musculus
  6w18-assembly1_G  TM=7.860E-01  e=6.134E-04  Schizosaccharomyces pombe 972h-
  9hmf-assembly1_K  TM=5.117E-01  e=5.928E+00  Campylobacter jejuni

pLDDT: mean 77.95, std 24.17, range [27.31, 98.69]